Protein AF-0000000087792237 (afdb_homodimer)

Foldseek 3Di:
DPPPPVVCPPCPVPPPLDQDDFQAFADKDWFQWLVRDTDIPCNQFVLAKEKEKEDFFLVAPQRLVVQLVCQVCQVVCVVVGGGYEYEKQDDSPRRNVSCVVSVGDHIYTHPVVCVSLVRNSQDQAPDDPPGDDGIGFIKIWIAHSNNTTHDIDTDHDRHDDDDPVRVVVQQVCCVVVVNDND/DPPPPPVCPPCPVPPPLDQDDFQAFADKDWFQWLVRDTDIPCNQFVLAKEKEKEDFFLVAPQRLVVQLVCQVCQVVCVVVGGGYEYEKQDDSPRRNVSCVVSVGDHIYTHPVVCVSLVRNSQDQAPDDPPGDDGIGFIKIWIAHSNNTTHDIDTDHDNHDDDDPVRVVVQQVCCVVVVNDND

Secondary structure (DSSP, 8-state):
-----------------PPPPTTSPPPP-EEEBTTS-EEEHHHHHTTS-EEEEE-S-TT-HHHHHHHHHHHTTHHHHHHTT-EEEEEESS-HHHHHHHHHHHT--S-EEE-TTSHHHHHTT--S----TTSPSS-PPPEEEEE-TTS-EEEEEEEESSS-S--HHHHHHHHHHHHHTTT---/-----------------PPPPTTSPPPP-EEEBTTS-EEEHHHHHTTS-EEEEE-S-TT-HHHHHHHHHHHTTHHHHHHTT-EEEEEESS-HHHHHHHHHHHT--S-EEE-TTSHHHHHTT--S----TTSPSS-PPPEEEEE-TTS-EEEEEEEESSS-S--HHHHHHHHHHHHHTTT---

Organism: NCBI:txid1960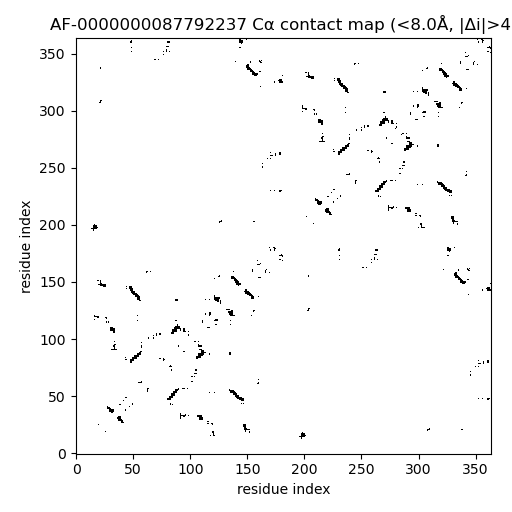156

Radius of gyration: 21.12 Å; Cα contacts (8 Å, |Δi|>4): 758; chains: 2; bounding box: 59×61×60 Å

pLDDT: mean 80.92, std 19.99, range [22.92, 98.88]

Nearest PDB structures (foldseek):
  3hjp-assembly2_D  TM=8.981E-01  e=3.289E-13  Saccharolobus solfataricus
  5epf-assembly1_A  TM=9.202E-01  e=4.183E-12  Mycobacterium tuberculosis H37Rv
  5enu-assembly2_B  TM=8.765E-01  e=6.125E-12  Burkholderia ambifaria MC40-6
  3gkm-assembly1_A  TM=8.103E-01  e=5.246E-10  Xanthomonas campestris pv. campestris
  5io2-assembly1_A  TM=8.099E-01  e=1.451E-09  Xanthomonas campestris pv. campestris str. ATCC 33913

Solvent-accessible surface area (backbone atoms only — not comparable to full-atom values): 19367 Å² total; per-residue (Å²): 134,82,78,74,75,70,71,76,66,63,78,69,64,76,65,49,36,45,74,77,49,52,66,35,70,67,79,82,55,76,33,35,21,37,81,67,45,79,42,36,53,65,70,65,28,68,69,22,17,27,41,42,34,35,30,44,33,87,88,37,68,56,42,51,52,53,53,49,56,48,52,76,43,41,68,58,41,46,75,43,54,32,35,59,40,36,35,26,43,38,51,38,69,57,37,33,52,46,36,62,74,68,64,52,90,57,58,39,30,28,33,64,81,41,59,62,36,38,68,67,41,28,32,81,41,56,58,43,96,89,43,65,74,92,29,29,30,36,30,42,34,32,26,22,26,86,50,26,25,50,33,39,33,44,35,45,54,93,56,70,66,72,39,70,68,50,50,50,52,54,43,52,53,11,44,77,45,76,24,30,84,125,134,80,78,74,75,68,72,76,67,62,76,70,63,76,65,50,35,45,74,77,48,51,68,34,71,68,79,82,54,74,33,33,20,38,82,67,44,76,42,36,53,66,70,63,29,68,67,22,16,26,40,41,34,34,31,45,32,88,87,36,69,57,41,53,52,51,53,50,56,47,52,74,44,41,67,58,41,45,75,44,54,32,36,60,41,36,35,25,43,37,50,38,68,57,38,32,52,46,34,64,74,67,62,54,88,56,57,39,29,27,34,64,81,39,58,62,35,38,68,66,39,28,32,83,41,57,57,43,96,89,43,66,74,92,29,30,30,37,30,44,35,32,28,22,25,85,49,28,27,50,35,38,34,44,36,46,54,93,57,69,68,72,40,73,68,51,50,50,52,55,44,50,53,11,44,78,43,75,24,31,84,124

Structure (mmCIF, N/CA/C/O backbone):
data_AF-0000000087792237-model_v1
#
loop_
_entity.id
_entity.type
_entity.pdbx_description
1 polymer 'thioredoxin-dependent peroxiredoxin'
#
loop_
_atom_site.group_PDB
_atom_site.id
_atom_site.type_symbol
_atom_site.label_atom_id
_atom_site.lab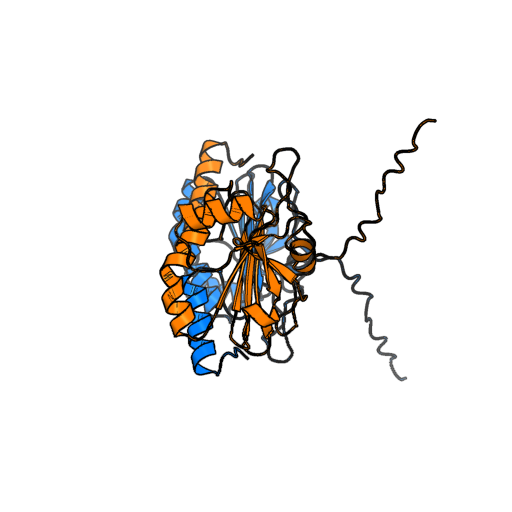el_alt_id
_atom_site.label_comp_id
_atom_site.label_asym_id
_atom_site.label_entity_id
_atom_site.label_seq_id
_atom_site.pdbx_PDB_ins_code
_atom_site.Cartn_x
_atom_site.Cartn_y
_atom_site.Cartn_z
_atom_site.occupancy
_atom_site.B_iso_or_equiv
_atom_site.auth_seq_id
_atom_site.auth_comp_id
_atom_site.auth_asym_id
_atom_site.auth_atom_id
_atom_site.pdbx_PDB_model_num
ATOM 1 N N . MET A 1 1 ? 33.562 4.238 38.844 1 23.33 1 MET A N 1
ATOM 2 C CA . MET A 1 1 ? 32.125 4.238 38.938 1 23.33 1 MET A CA 1
ATOM 3 C C . MET A 1 1 ? 31.469 3.916 37.594 1 23.33 1 MET A C 1
ATOM 5 O O . MET A 1 1 ? 31.516 4.73 36.688 1 23.33 1 MET A O 1
ATOM 9 N N . LYS A 1 2 ? 31.531 2.674 37.156 1 26.03 2 LYS A N 1
ATOM 10 C CA . LYS A 1 2 ? 31.172 2.049 35.875 1 26.03 2 LYS A CA 1
ATOM 11 C C . LYS A 1 2 ? 29.672 2.18 35.594 1 26.03 2 LYS A C 1
ATOM 13 O O . LYS A 1 2 ? 28.859 1.591 36.312 1 26.03 2 LYS A O 1
ATOM 18 N N . LYS A 1 3 ? 29.297 3.354 35.219 1 31.42 3 LYS A N 1
ATOM 19 C CA . LYS A 1 3 ? 27.891 3.641 34.938 1 31.42 3 LYS A CA 1
ATOM 20 C C . LYS A 1 3 ? 27.25 2.543 34.094 1 31.42 3 LYS A C 1
ATOM 22 O O . LYS A 1 3 ? 27.797 2.16 33.062 1 31.42 3 LYS A O 1
ATOM 27 N N . ASP A 1 4 ? 26.516 1.656 34.688 1 27.89 4 ASP A N 1
ATOM 28 C CA . ASP A 1 4 ? 25.734 0.513 34.188 1 27.89 4 ASP A CA 1
ATOM 29 C C . ASP A 1 4 ? 24.781 0.924 33.062 1 27.89 4 ASP A C 1
ATOM 31 O O . ASP A 1 4 ? 23.875 1.719 33.281 1 27.89 4 ASP A O 1
ATOM 35 N N . MET A 1 5 ? 25.266 1.203 31.922 1 27.05 5 MET A N 1
ATOM 36 C CA . MET A 1 5 ? 24.469 1.464 30.734 1 27.05 5 MET A CA 1
ATOM 37 C C . MET A 1 5 ? 23.344 0.448 30.594 1 27.05 5 MET A C 1
ATOM 39 O O . MET A 1 5 ? 23.562 -0.682 30.156 1 27.05 5 MET A O 1
ATOM 43 N N . GLU A 1 6 ? 22.609 0.243 31.688 1 31.19 6 GLU A N 1
ATOM 44 C CA . GLU A 1 6 ? 21.422 -0.587 31.578 1 31.19 6 GLU A CA 1
ATOM 45 C C . GLU A 1 6 ? 20.672 -0.308 30.281 1 31.19 6 GLU A C 1
ATOM 47 O O . GLU A 1 6 ? 20.281 0.831 30.016 1 31.19 6 GLU A O 1
ATOM 52 N N . THR A 1 7 ? 21.031 -0.972 29.312 1 31.45 7 THR A N 1
ATOM 53 C CA . THR A 1 7 ? 20.516 -1.027 27.953 1 31.45 7 THR A CA 1
ATOM 54 C C . THR A 1 7 ? 18.984 -1.076 27.969 1 31.45 7 THR A C 1
ATOM 56 O O . THR A 1 7 ? 18.391 -2.006 28.516 1 31.45 7 THR A O 1
ATOM 59 N N . PHE A 1 8 ? 18.375 0.021 28.391 1 27.58 8 PHE A N 1
ATOM 60 C CA . PHE A 1 8 ? 16.922 0.169 28.234 1 27.58 8 PHE A CA 1
ATOM 61 C C . PHE A 1 8 ? 16.438 -0.537 26.969 1 27.58 8 PHE A C 1
ATOM 63 O O . PHE A 1 8 ? 16.547 0.008 25.875 1 27.58 8 PHE A O 1
ATOM 70 N N . LEU A 1 9 ? 16.969 -1.722 26.672 1 32.31 9 LEU A N 1
ATOM 71 C CA . LEU A 1 9 ? 16.25 -2.553 25.703 1 32.31 9 LEU A CA 1
ATOM 72 C C . LEU A 1 9 ? 14.758 -2.602 26.031 1 32.31 9 LEU A C 1
ATOM 74 O O . LEU A 1 9 ? 14.32 -3.414 26.859 1 32.31 9 LEU A O 1
ATOM 78 N N . GLY A 1 10 ? 14.203 -1.504 26.484 1 32.94 10 GLY A N 1
ATOM 79 C CA . GLY A 1 10 ? 12.773 -1.613 26.75 1 32.94 10 GLY A CA 1
ATOM 80 C C . GLY A 1 10 ? 12.07 -2.58 25.812 1 32.94 10 GLY A C 1
ATOM 81 O O . GLY A 1 10 ? 12.547 -2.838 24.703 1 32.94 10 GLY A O 1
ATOM 82 N N . THR A 1 11 ? 11.516 -3.562 26.422 1 32 11 THR A N 1
ATOM 83 C CA . THR A 1 11 ? 10.578 -4.516 25.828 1 32 11 THR A CA 1
ATOM 84 C C . THR A 1 11 ? 9.727 -3.842 24.766 1 32 11 THR A C 1
ATOM 86 O O . THR A 1 11 ? 8.867 -3.014 25.078 1 32 11 THR A O 1
ATOM 89 N N . ILE A 1 12 ? 10.352 -3.17 23.859 1 32.41 12 ILE A N 1
ATOM 90 C CA . ILE A 1 12 ? 9.516 -2.766 22.734 1 32.41 12 ILE A CA 1
ATOM 91 C C . ILE A 1 12 ? 8.43 -3.812 22.5 1 32.41 12 ILE A C 1
ATOM 93 O O . ILE A 1 12 ? 8.734 -4.957 22.141 1 32.41 12 ILE A O 1
ATOM 97 N N . SER A 1 13 ? 7.586 -3.938 23.547 1 32.88 13 SER A N 1
ATOM 98 C CA . SER A 1 13 ? 6.383 -4.711 23.266 1 32.88 13 SER A CA 1
ATOM 99 C C . SER A 1 13 ? 6.027 -4.672 21.781 1 32.88 13 SER A C 1
ATOM 101 O O . SER A 1 13 ? 6.035 -3.607 21.172 1 32.88 13 SER A O 1
ATOM 103 N N . ALA A 1 14 ? 6.461 -5.578 21.109 1 36.66 14 ALA A N 1
ATOM 104 C CA . ALA A 1 14 ? 6.035 -5.812 19.734 1 36.66 14 ALA A CA 1
ATOM 105 C C . ALA A 1 14 ? 4.613 -5.309 19.516 1 36.66 14 ALA A C 1
ATOM 107 O O . ALA A 1 14 ? 3.648 -5.922 19.984 1 36.66 14 ALA A O 1
ATOM 108 N N . ILE A 1 15 ? 4.301 -4.078 19.875 1 38.94 15 ILE A N 1
ATOM 109 C CA . ILE A 1 15 ? 2.982 -3.611 19.469 1 38.94 15 ILE A CA 1
ATOM 110 C C . ILE A 1 15 ? 2.672 -4.125 18.062 1 38.94 15 ILE A C 1
ATOM 112 O O . ILE A 1 15 ? 3.418 -3.854 17.109 1 38.94 15 ILE A O 1
ATOM 116 N N . PRO A 1 16 ? 2.02 -5.176 17.938 1 42.59 16 PRO A N 1
ATOM 117 C CA . PRO A 1 16 ? 1.624 -5.695 16.625 1 42.59 16 PRO A CA 1
ATOM 118 C C . PRO A 1 16 ? 1.251 -4.59 15.648 1 42.59 16 PRO A C 1
ATOM 120 O O . PRO A 1 16 ? 0.54 -3.648 16.016 1 42.59 16 PRO A O 1
ATOM 123 N N . GLN A 1 17 ? 2.133 -4.152 14.828 1 50.38 17 GLN A N 1
ATOM 124 C CA . GLN A 1 17 ? 1.867 -3.146 13.805 1 50.38 17 GLN A CA 1
ATOM 125 C C . GLN A 1 17 ? 0.632 -3.51 12.984 1 50.38 17 GLN A C 1
ATOM 127 O O . GLN A 1 17 ? 0.728 -4.246 12 1 50.38 17 GLN A O 1
ATOM 132 N N . LYS A 1 18 ? -0.435 -3.775 13.602 1 57.19 18 LYS A N 1
ATOM 133 C CA . LYS A 1 18 ? -1.672 -4.055 12.875 1 57.19 18 LYS A CA 1
ATOM 134 C C . LYS A 1 18 ? -2.125 -2.836 12.078 1 57.19 18 LYS A C 1
ATOM 136 O O . LYS A 1 18 ? -2.102 -1.711 12.578 1 57.19 18 LYS A O 1
ATOM 141 N N . MET A 1 19 ? -2.182 -3.143 10.734 1 72.12 19 MET A N 1
ATOM 142 C CA . MET A 1 19 ? -2.865 -2.082 9.992 1 72.12 19 MET A CA 1
ATOM 143 C C . MET A 1 19 ? -4.152 -1.674 10.695 1 72.12 19 MET A C 1
ATOM 145 O O . MET A 1 19 ? -4.875 -2.523 11.227 1 72.12 19 MET A O 1
ATOM 149 N N . MET A 1 20 ? -4.367 -0.435 10.773 1 79.12 20 MET A N 1
ATOM 150 C CA . MET A 1 20 ? -5.582 0.077 11.398 1 79.12 20 MET A CA 1
ATOM 151 C C . MET A 1 20 ? -6.82 -0.388 10.641 1 79.12 20 MET A C 1
ATOM 153 O O . MET A 1 20 ? -6.816 -0.445 9.414 1 79.12 20 MET A O 1
ATOM 157 N N . ARG A 1 21 ? -7.812 -0.743 11.375 1 77.5 21 ARG A N 1
ATOM 158 C CA . ARG A 1 21 ? -9.055 -1.212 10.773 1 77.5 21 ARG A CA 1
ATOM 159 C C . ARG A 1 21 ? -9.852 -0.05 10.195 1 77.5 21 ARG A C 1
ATOM 161 O O . ARG A 1 21 ? -9.914 1.028 10.789 1 77.5 21 ARG A O 1
ATOM 168 N N . ASN A 1 22 ? -10.555 -0.295 9.086 1 79.06 22 ASN A N 1
ATOM 169 C CA . ASN A 1 22 ? -11.461 0.711 8.539 1 79.06 22 ASN A CA 1
ATOM 170 C C . ASN A 1 22 ? -12.586 1.041 9.516 1 79.06 22 ASN A C 1
ATOM 172 O O . ASN A 1 22 ? -13.023 0.179 10.281 1 79.06 22 ASN A O 1
ATOM 176 N N . LEU A 1 23 ? -12.969 2.213 9.562 1 83.25 23 LEU A N 1
ATOM 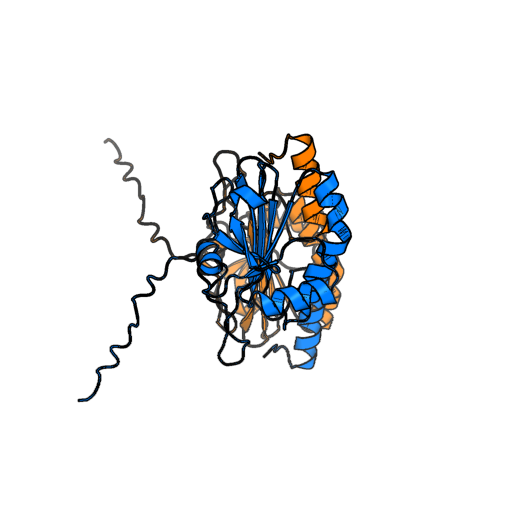177 C CA . LEU A 1 23 ? -14.047 2.789 10.352 1 83.25 23 LEU A CA 1
ATOM 178 C C . LEU A 1 23 ? -13.609 3.012 11.797 1 83.25 23 LEU A C 1
ATOM 180 O O . LEU A 1 23 ? -14.391 3.473 12.625 1 83.25 23 LEU A O 1
ATOM 184 N N . SER A 1 24 ? -12.375 2.645 12.062 1 86.5 24 SER A N 1
ATOM 185 C CA . SER A 1 24 ? -11.812 2.99 13.367 1 86.5 24 SER A CA 1
ATOM 186 C C . SER A 1 24 ? -11.32 4.434 13.391 1 86.5 24 SER A C 1
ATOM 188 O O . SER A 1 24 ? -11.203 5.07 12.344 1 86.5 24 SER A O 1
ATOM 190 N N . PHE A 1 25 ? -11.172 4.918 14.617 1 92.69 25 PHE A N 1
ATOM 191 C CA . PHE A 1 25 ? -10.539 6.219 14.789 1 92.69 25 PHE A CA 1
ATOM 192 C C . PHE A 1 25 ? -9.031 6.078 14.922 1 92.69 25 PHE A C 1
ATOM 194 O O . PHE A 1 25 ? -8.539 5.355 15.789 1 92.69 25 PHE A O 1
ATOM 201 N N . PRO A 1 26 ? -8.336 6.734 14 1 93.88 26 PRO A N 1
ATOM 202 C CA . PRO A 1 26 ? -6.879 6.633 14.141 1 93.88 26 PRO A CA 1
ATOM 203 C C . PRO A 1 26 ? -6.355 7.379 15.367 1 93.88 26 PRO A C 1
ATOM 205 O O . PRO A 1 26 ? -7.07 8.203 15.945 1 93.88 26 PRO A O 1
ATOM 208 N N . PRO A 1 27 ? -5.109 7.047 15.766 1 96.06 27 PRO A N 1
ATOM 209 C CA . PRO A 1 27 ? -4.52 7.742 16.922 1 96.06 27 PRO A CA 1
ATOM 210 C C . PRO A 1 27 ? -4.441 9.25 16.703 1 96.06 27 PRO A C 1
ATOM 212 O O . PRO A 1 27 ? -4.094 9.711 15.617 1 96.06 27 PRO A O 1
ATOM 215 N N . ALA A 1 28 ? -4.762 9.938 17.75 1 97.19 28 ALA A N 1
ATOM 216 C CA . ALA A 1 28 ? -4.598 11.391 17.734 1 97.19 28 ALA A CA 1
ATOM 217 C C . ALA A 1 28 ? -3.121 11.773 17.781 1 97.19 28 ALA A C 1
ATOM 219 O O . ALA A 1 28 ? -2.27 10.938 18.109 1 97.19 28 ALA A O 1
ATOM 220 N N . PHE A 1 29 ? -2.84 13.008 17.312 1 98.25 29 PHE A N 1
ATOM 221 C CA . PHE A 1 29 ? -1.473 13.492 17.453 1 98.25 29 PHE A CA 1
ATOM 222 C C . PHE A 1 29 ? -1.444 15.016 17.547 1 98.25 29 PHE A C 1
ATOM 224 O O . PHE A 1 29 ? -2.457 15.672 17.312 1 98.25 29 PHE A O 1
ATOM 231 N N . SER A 1 30 ? -0.397 15.523 18.094 1 98.5 30 SER A N 1
ATOM 232 C CA . SER A 1 30 ? 0.018 16.922 18.078 1 98.5 30 SER A CA 1
ATOM 233 C C . SER A 1 30 ? 1.466 17.062 17.625 1 98.5 30 SER A C 1
ATOM 235 O O . SER A 1 30 ? 2.387 16.625 18.312 1 98.5 30 SER A O 1
ATOM 237 N N . LEU A 1 31 ? 1.621 17.641 16.391 1 98.81 31 LEU A N 1
ATOM 238 C CA . LEU A 1 31 ? 2.947 17.734 15.797 1 98.81 31 LEU A CA 1
ATOM 239 C C . LEU A 1 31 ? 3.227 19.156 15.312 1 98.81 31 LEU A C 1
ATOM 241 O O . LEU A 1 31 ? 2.316 19.844 14.859 1 98.81 31 LEU A O 1
ATOM 245 N N . PRO A 1 32 ? 4.488 19.578 15.469 1 98.75 32 PRO A N 1
ATOM 246 C CA . PRO A 1 32 ? 4.832 20.844 14.836 1 98.75 32 PRO A CA 1
ATOM 247 C C . PRO A 1 32 ? 4.867 20.75 13.312 1 98.75 32 PRO A C 1
ATOM 249 O O . PRO A 1 32 ? 5.273 19.734 12.758 1 98.75 32 PRO A O 1
ATOM 252 N N . ASP A 1 33 ? 4.406 21.859 12.641 1 98.5 33 ASP A N 1
ATOM 253 C CA . ASP A 1 33 ? 4.465 21.906 11.18 1 98.5 33 ASP A CA 1
ATOM 254 C C . ASP A 1 33 ? 5.719 22.625 10.703 1 98.5 33 ASP A C 1
ATOM 256 O O . ASP A 1 33 ? 6.602 22.938 11.5 1 98.5 33 ASP A O 1
ATOM 260 N N . ASP A 1 34 ? 5.855 22.766 9.367 1 98 34 ASP A N 1
ATOM 261 C CA . ASP A 1 34 ? 7.004 23.375 8.703 1 98 34 ASP A CA 1
ATOM 262 C C . ASP A 1 34 ? 7.137 24.844 9.086 1 98 34 ASP A C 1
ATOM 264 O O . ASP A 1 34 ? 8.117 25.5 8.719 1 98 34 ASP A O 1
ATOM 268 N N . GLN A 1 35 ? 6.25 25.438 9.875 1 97.5 35 GLN A N 1
ATOM 269 C CA . GLN A 1 35 ? 6.316 26.781 10.414 1 97.5 35 GLN A CA 1
ATOM 270 C C . GLN A 1 35 ? 6.441 26.766 11.93 1 97.5 35 GLN A C 1
ATOM 272 O O . GLN A 1 35 ? 6.223 27.781 12.594 1 97.5 35 GLN A O 1
ATOM 277 N N . ASN A 1 36 ? 6.605 25.609 12.453 1 98 36 ASN A N 1
ATOM 278 C CA . ASN A 1 36 ? 6.812 25.391 13.875 1 98 36 ASN A CA 1
ATOM 279 C C . ASN A 1 36 ? 5.527 25.609 14.672 1 98 36 ASN A C 1
ATOM 281 O O . ASN A 1 36 ? 5.578 25.906 15.867 1 98 36 ASN A O 1
ATOM 285 N N . GLN A 1 37 ? 4.473 25.609 14 1 98.12 37 GLN A N 1
ATOM 286 C CA . GLN A 1 37 ? 3.184 25.672 14.688 1 98.12 37 GLN A CA 1
ATOM 287 C C . GLN A 1 37 ? 2.691 24.266 15.055 1 98.12 37 GLN A C 1
ATOM 289 O O . GLN A 1 37 ? 2.701 23.359 14.227 1 98.12 37 GLN A O 1
ATOM 294 N N . LEU A 1 38 ? 2.312 24.125 16.312 1 98.44 38 LEU A N 1
ATOM 295 C CA . LEU A 1 38 ? 1.746 22.844 16.75 1 98.44 38 LEU A CA 1
ATOM 296 C C . LEU A 1 38 ? 0.362 22.641 16.141 1 98.44 38 LEU A C 1
ATOM 298 O O . LEU A 1 38 ? -0.499 23.516 16.234 1 98.44 38 LEU A O 1
ATOM 302 N N . ARG A 1 39 ? 0.197 21.562 15.453 1 98.5 39 ARG A N 1
ATOM 303 C CA . ARG A 1 39 ? -1.06 21.203 14.805 1 98.5 39 ARG A CA 1
ATOM 304 C C . ARG A 1 39 ? -1.59 19.875 15.336 1 98.5 39 ARG A C 1
ATOM 306 O O . ARG A 1 39 ? -0.827 18.922 15.508 1 98.5 39 ARG A O 1
ATOM 313 N N . THR A 1 40 ? -2.889 19.828 15.625 1 98.5 40 THR A N 1
ATOM 314 C CA . THR A 1 40 ? -3.521 18.578 16.031 1 98.5 40 THR A CA 1
ATOM 315 C C . THR A 1 40 ? -4.289 17.969 14.875 1 98.5 40 THR A C 1
ATOM 317 O O . THR A 1 40 ? -4.633 18.656 13.914 1 98.5 40 THR A O 1
ATOM 320 N N . LEU A 1 41 ? -4.535 16.641 14.992 1 98.06 41 LEU A N 1
ATOM 321 C CA . LEU A 1 41 ? -5.32 15.953 13.977 1 98.06 41 LEU A CA 1
ATOM 322 C C . LEU A 1 41 ? -6.672 16.625 13.789 1 98.06 41 LEU A C 1
ATOM 324 O O . LEU A 1 41 ? -7.102 16.859 12.648 1 98.06 41 LEU A O 1
ATOM 328 N N . ASP A 1 42 ? -7.312 16.922 14.812 1 96.81 42 ASP A N 1
ATOM 329 C CA . ASP A 1 42 ? -8.641 17.531 14.766 1 96.81 42 ASP A CA 1
ATOM 330 C C . ASP A 1 42 ? -8.594 18.906 14.078 1 96.81 42 ASP A C 1
ATOM 332 O O . ASP A 1 42 ? -9.453 19.219 13.25 1 96.81 42 ASP A O 1
ATOM 336 N N . GLU A 1 43 ? -7.602 19.734 14.477 1 97 43 GLU A N 1
ATOM 337 C CA . GLU A 1 43 ? -7.441 21.047 13.859 1 97 43 GLU A CA 1
ATOM 338 C C . GLU A 1 43 ? -7.199 20.922 12.352 1 97 43 GLU A C 1
ATOM 340 O O . GLU A 1 43 ? -7.707 21.734 11.57 1 97 43 GLU A O 1
ATOM 345 N N . LEU A 1 44 ? -6.488 19.922 11.961 1 97.38 44 LEU A N 1
ATOM 346 C CA . LEU A 1 44 ? -6.121 19.734 10.562 1 97.38 44 LEU A CA 1
ATOM 347 C C . LEU A 1 44 ? -7.324 19.281 9.742 1 97.38 44 LEU A C 1
ATOM 349 O O . LEU A 1 44 ? -7.473 19.672 8.578 1 97.38 44 LEU A O 1
ATOM 353 N N . ARG A 1 45 ? -8.141 18.469 10.32 1 95.25 45 ARG A N 1
ATOM 354 C CA . ARG A 1 45 ? -9.297 17.922 9.617 1 95.25 45 ARG A CA 1
ATOM 355 C C . ARG A 1 45 ? -10.383 18.984 9.438 1 95.25 45 ARG A C 1
ATOM 357 O O . ARG A 1 45 ? -10.992 19.062 8.367 1 95.25 45 ARG A O 1
ATOM 364 N N . GLN A 1 46 ? -10.625 19.75 10.5 1 95.81 46 GLN A N 1
ATOM 365 C CA . GLN A 1 46 ? -11.688 20.75 10.508 1 95.81 46 GLN A CA 1
ATOM 366 C C . GLN A 1 46 ? -13.031 20.125 10.133 1 95.81 46 GLN A C 1
ATOM 368 O O . GLN A 1 46 ? -13.781 20.672 9.328 1 95.81 46 GLN A O 1
ATOM 373 N N . ASN A 1 47 ? -13.266 18.922 10.594 1 93.25 47 ASN A N 1
ATOM 374 C CA . ASN A 1 47 ? -14.484 18.141 10.383 1 93.25 47 ASN A CA 1
ATOM 375 C C . ASN A 1 47 ? -14.703 17.828 8.906 1 93.25 47 ASN A C 1
ATOM 377 O O . ASN A 1 47 ? -15.844 17.719 8.453 1 93.25 47 ASN A O 1
ATOM 381 N N . LYS A 1 48 ? -13.68 17.828 8.148 1 92.5 48 LYS A N 1
ATOM 382 C CA . LYS A 1 48 ? -13.688 17.453 6.734 1 92.5 48 LYS A CA 1
ATOM 383 C C . LYS A 1 48 ? -12.898 16.172 6.5 1 92.5 48 LYS A C 1
ATOM 385 O O . LYS A 1 48 ? -12.125 15.75 7.363 1 92.5 48 LYS A O 1
ATOM 390 N N . PRO A 1 49 ? -13.148 15.531 5.309 1 89.38 49 PRO A N 1
ATOM 391 C CA . PRO A 1 49 ? -12.25 14.43 4.957 1 89.38 49 PRO A CA 1
ATOM 392 C C . PRO A 1 49 ? -10.789 14.852 4.891 1 89.38 49 PRO A C 1
ATOM 394 O O . PRO A 1 49 ? -10.492 15.992 4.52 1 89.38 49 PRO A O 1
ATOM 397 N N . LEU A 1 50 ? -9.914 13.93 5.305 1 93.5 50 LEU A N 1
ATOM 398 C CA . LEU A 1 50 ? -8.492 14.234 5.363 1 93.5 50 LEU A CA 1
ATOM 399 C C . LEU A 1 50 ? -7.676 13.164 4.66 1 93.5 50 LEU A C 1
ATOM 401 O O . LEU A 1 50 ? -7.859 11.969 4.914 1 93.5 50 LEU A O 1
ATOM 405 N N . VAL A 1 51 ? -6.922 13.562 3.746 1 92.25 51 VAL A N 1
ATOM 406 C CA . VAL A 1 51 ? -5.852 12.734 3.209 1 92.25 51 VAL A CA 1
ATOM 407 C C . VAL A 1 51 ? -4.578 12.938 4.027 1 92.25 51 VAL A C 1
ATOM 409 O O . VAL A 1 51 ? -4.023 14.039 4.055 1 92.25 51 VAL A O 1
ATOM 412 N N . LEU A 1 52 ? -4.129 11.906 4.648 1 95.5 52 LEU A N 1
ATOM 413 C CA . LEU A 1 52 ? -2.941 11.922 5.496 1 95.5 52 LEU A CA 1
ATOM 414 C C . LEU A 1 52 ? -1.813 11.117 4.863 1 95.5 52 LEU A C 1
ATOM 416 O O . LEU A 1 52 ? -1.926 9.898 4.707 1 95.5 52 LEU A O 1
ATOM 420 N N . LEU A 1 53 ? -0.755 11.781 4.543 1 94.69 53 LEU A N 1
ATOM 421 C CA . LEU A 1 53 ? 0.377 11.148 3.871 1 94.69 53 LEU A CA 1
ATOM 422 C C . LEU A 1 53 ? 1.548 10.969 4.832 1 94.69 53 LEU A C 1
ATOM 424 O O . LEU A 1 53 ? 1.859 11.875 5.613 1 94.69 53 LEU A O 1
ATOM 428 N N . PHE A 1 54 ? 2.084 9.812 4.801 1 93.75 54 PHE A N 1
ATOM 429 C CA . PHE A 1 54 ? 3.396 9.586 5.391 1 93.75 54 PHE A CA 1
ATOM 430 C C . PHE A 1 54 ? 4.453 9.391 4.309 1 93.75 54 PHE A C 1
ATOM 432 O O . PHE A 1 54 ? 4.207 8.703 3.312 1 93.75 54 PHE A O 1
ATOM 439 N N . PHE A 1 55 ? 5.578 10 4.508 1 92.19 55 PHE A N 1
ATOM 440 C CA . PHE A 1 55 ? 6.664 9.82 3.549 1 92.19 55 PHE A CA 1
ATOM 441 C C . PHE A 1 55 ? 7.996 9.648 4.27 1 92.19 55 PHE A C 1
ATOM 443 O O . PHE A 1 55 ? 8.125 10.008 5.441 1 92.19 55 PHE A O 1
ATOM 450 N N . ARG A 1 56 ? 9.016 9.094 3.676 1 89.69 56 ARG A N 1
ATOM 451 C CA . ARG A 1 56 ? 10.258 8.68 4.32 1 89.69 56 ARG A CA 1
ATOM 452 C C . ARG A 1 56 ? 11.023 9.883 4.859 1 89.69 56 ARG A C 1
ATOM 454 O O . ARG A 1 56 ? 11.508 9.859 5.996 1 89.69 56 ARG A O 1
ATOM 461 N N . GLY A 1 57 ? 11.141 10.852 3.949 1 91.31 57 GLY A N 1
ATOM 462 C CA . GLY A 1 57 ? 11.891 12.047 4.312 1 91.31 57 GLY A CA 1
ATOM 463 C C . GLY A 1 57 ? 12.289 12.891 3.119 1 91.31 57 GLY A C 1
ATOM 464 O O . GLY A 1 57 ? 12.188 12.438 1.975 1 91.31 57 GLY A O 1
ATOM 465 N N . ALA A 1 58 ? 12.766 14.078 3.412 1 92.25 58 ALA A N 1
ATOM 466 C CA . ALA A 1 58 ? 13.125 15.062 2.395 1 92.25 58 ALA A CA 1
ATOM 467 C C . ALA A 1 58 ? 14.281 14.562 1.532 1 92.25 58 ALA A C 1
ATOM 469 O O . ALA A 1 58 ? 14.422 14.969 0.376 1 92.25 58 ALA A O 1
ATOM 470 N N . PHE A 1 59 ? 15.039 13.68 1.961 1 88 59 PHE A N 1
ATOM 471 C CA . PHE A 1 59 ? 16.234 13.195 1.275 1 88 59 PHE A CA 1
ATOM 472 C C . PHE A 1 59 ? 15.859 12.219 0.17 1 88 59 PHE A C 1
ATOM 474 O O . PHE A 1 59 ? 16.703 11.867 -0.666 1 88 59 PHE A O 1
ATOM 481 N N . CYS A 1 60 ? 14.719 11.805 0.176 1 86 60 CYS A N 1
ATOM 482 C CA . CYS A 1 60 ? 14.305 10.711 -0.696 1 86 60 CYS A CA 1
ATOM 483 C C . CYS A 1 60 ? 13.688 11.242 -1.985 1 86 60 CYS A C 1
ATOM 485 O O . CYS A 1 60 ? 12.648 11.906 -1.956 1 86 60 CYS A O 1
ATOM 487 N N . ALA A 1 61 ? 14.133 10.859 -3.135 1 84.44 61 ALA A N 1
ATOM 488 C CA . ALA A 1 61 ? 13.688 11.352 -4.434 1 84.44 61 ALA A CA 1
ATOM 489 C C . ALA A 1 61 ? 12.25 10.914 -4.719 1 84.44 61 ALA A C 1
ATOM 491 O O . ALA A 1 61 ? 11.453 11.688 -5.254 1 84.44 61 ALA A O 1
ATOM 492 N N . THR A 1 62 ? 11.938 9.695 -4.352 1 83.62 62 THR A N 1
ATOM 493 C CA . THR A 1 62 ? 10.594 9.203 -4.598 1 83.62 62 THR A CA 1
ATOM 494 C C . THR A 1 62 ? 9.578 9.938 -3.729 1 83.62 62 THR A C 1
ATOM 496 O O . THR A 1 62 ? 8.438 10.172 -4.152 1 83.62 62 THR A O 1
ATOM 499 N N . ALA A 1 63 ? 9.992 10.242 -2.561 1 88.31 63 ALA A N 1
ATOM 500 C CA . ALA A 1 63 ? 9.125 11.031 -1.69 1 88.31 63 ALA A CA 1
ATOM 501 C C . ALA A 1 63 ? 8.812 12.391 -2.316 1 88.31 63 ALA A C 1
ATOM 503 O O . ALA A 1 63 ? 7.656 12.828 -2.318 1 88.31 63 ALA A O 1
ATOM 504 N N . ARG A 1 64 ? 9.797 13.023 -2.818 1 90.62 64 ARG A N 1
ATOM 505 C CA . ARG A 1 64 ? 9.602 14.328 -3.445 1 90.62 64 ARG A CA 1
ATOM 506 C C . ARG A 1 64 ? 8.68 14.219 -4.652 1 90.62 64 ARG A C 1
ATOM 508 O O . ARG A 1 64 ? 7.793 15.055 -4.84 1 90.62 64 ARG A O 1
ATOM 515 N N . ARG A 1 65 ? 8.859 13.234 -5.406 1 86.69 65 ARG A N 1
ATOM 516 C CA . ARG A 1 65 ? 8.008 13 -6.57 1 86.69 65 ARG A CA 1
ATOM 517 C C . ARG A 1 65 ? 6.555 12.812 -6.156 1 86.69 65 ARG A C 1
ATOM 519 O O . ARG A 1 65 ? 5.652 13.391 -6.762 1 86.69 65 ARG A O 1
ATOM 526 N N . ASP A 1 66 ? 6.367 12.016 -5.176 1 87.56 66 ASP A N 1
ATOM 527 C CA . ASP A 1 66 ? 5.012 11.742 -4.707 1 87.56 66 ASP A CA 1
ATOM 528 C C . ASP A 1 66 ? 4.359 13.016 -4.164 1 87.56 66 ASP A C 1
ATOM 530 O O . ASP A 1 66 ? 3.193 13.297 -4.453 1 87.56 66 ASP A O 1
ATOM 534 N N . LEU A 1 67 ? 5.07 13.766 -3.363 1 92.62 67 LEU A N 1
ATOM 535 C CA . LEU A 1 67 ? 4.539 15.008 -2.82 1 92.62 67 LEU A CA 1
ATOM 536 C C . LEU A 1 67 ? 4.156 15.969 -3.939 1 92.62 67 LEU A C 1
ATOM 538 O O . LEU A 1 67 ? 3.133 16.656 -3.854 1 92.62 67 LEU A O 1
ATOM 542 N N . LEU A 1 68 ? 4.926 16.016 -5.023 1 92.56 68 LEU A N 1
ATOM 543 C CA . LEU A 1 68 ? 4.621 16.875 -6.16 1 92.56 68 LEU A CA 1
ATOM 544 C C . LEU A 1 68 ? 3.35 16.422 -6.867 1 92.56 68 LEU A C 1
ATOM 546 O O . LEU A 1 68 ? 2.549 17.25 -7.309 1 92.56 68 LEU A O 1
ATOM 550 N N . ALA A 1 69 ? 3.195 15.141 -6.957 1 87.31 69 ALA A N 1
ATOM 551 C CA . ALA A 1 69 ? 1.977 14.609 -7.559 1 87.31 69 ALA A CA 1
ATOM 552 C C . ALA A 1 69 ? 0.742 15.039 -6.773 1 87.31 69 ALA A C 1
ATOM 554 O O . ALA A 1 69 ? -0.295 15.359 -7.363 1 87.31 69 ALA A O 1
ATOM 555 N N . TYR A 1 70 ? 0.811 15.039 -5.453 1 89.62 70 TYR A N 1
ATOM 556 C CA . TYR A 1 70 ? -0.3 15.492 -4.621 1 89.62 70 TYR A CA 1
ATOM 557 C C . TYR A 1 70 ? -0.473 17 -4.711 1 89.62 70 TYR A C 1
ATOM 559 O O . TYR A 1 70 ? -1.595 17.516 -4.637 1 89.62 70 TYR A O 1
ATOM 567 N N . SER A 1 71 ? 0.661 17.703 -4.812 1 92.56 71 SER A N 1
ATOM 568 C CA . SER A 1 71 ? 0.593 19.141 -5.008 1 92.56 71 SER A CA 1
ATOM 569 C C . SER A 1 71 ? -0.211 19.5 -6.258 1 92.56 71 SER A C 1
ATOM 571 O O . SER A 1 71 ? -0.986 20.453 -6.254 1 92.56 71 SER A O 1
ATOM 573 N N . ASP A 1 72 ? -0.115 18.719 -7.305 1 90 72 ASP A N 1
ATOM 574 C CA . ASP A 1 72 ? -0.784 18.938 -8.578 1 90 72 ASP A CA 1
ATOM 575 C C . ASP A 1 72 ? -2.301 18.859 -8.43 1 90 72 ASP A C 1
ATOM 577 O O . ASP A 1 72 ? -3.043 19.453 -9.219 1 90 72 ASP A O 1
ATOM 581 N N . ILE A 1 73 ? -2.764 18.172 -7.414 1 86.62 73 ILE A N 1
ATOM 582 C CA . ILE A 1 73 ? -4.203 17.984 -7.277 1 86.62 73 ILE A CA 1
ATOM 583 C C . ILE A 1 73 ? -4.688 18.641 -5.98 1 86.62 73 ILE A C 1
ATOM 585 O O . ILE A 1 73 ? -5.832 18.422 -5.566 1 86.62 73 ILE A O 1
ATOM 589 N N . TYR A 1 74 ? -3.869 19.344 -5.379 1 91.19 74 TYR A N 1
ATOM 590 C CA . TYR A 1 74 ? -4.18 19.906 -4.07 1 91.19 74 TYR A CA 1
ATOM 591 C C . TYR A 1 74 ? -5.438 20.766 -4.133 1 91.19 74 TYR A C 1
ATOM 593 O O . TYR A 1 74 ? -6.32 20.656 -3.279 1 91.19 74 TYR A O 1
ATOM 601 N N . GLU A 1 75 ? -5.523 21.641 -5.125 1 90.75 75 GLU A N 1
ATOM 602 C CA . GLU A 1 75 ? -6.68 22.516 -5.273 1 90.75 75 GLU A CA 1
ATOM 603 C C . GLU A 1 75 ? -7.961 21.703 -5.469 1 90.75 75 GLU A C 1
ATOM 605 O O . GLU A 1 75 ? -9.008 22.047 -4.906 1 90.75 75 GLU A O 1
ATOM 610 N N . ARG A 1 76 ? -7.887 20.688 -6.223 1 84.75 76 ARG A N 1
ATOM 611 C CA . ARG A 1 76 ? -9.039 19.828 -6.453 1 84.75 76 ARG A CA 1
ATOM 612 C C . ARG A 1 76 ? -9.5 19.156 -5.156 1 84.75 76 ARG A C 1
ATOM 614 O O . ARG A 1 76 ? -10.703 19.062 -4.898 1 84.75 76 ARG A O 1
ATOM 621 N N . ILE A 1 77 ? -8.57 18.703 -4.309 1 87.44 77 ILE A N 1
ATOM 622 C CA . ILE A 1 77 ? -8.883 18.109 -3.012 1 87.44 77 ILE A CA 1
ATOM 623 C C . ILE A 1 77 ? -9.664 19.109 -2.168 1 87.44 77 ILE A C 1
ATOM 625 O O . ILE A 1 77 ? -10.695 18.766 -1.575 1 87.44 77 ILE A O 1
ATOM 629 N N . GLY A 1 78 ? -9.141 20.297 -2.168 1 90.19 78 GLY A N 1
ATOM 630 C CA . GLY A 1 78 ? -9.828 21.359 -1.444 1 90.19 78 GLY A CA 1
ATOM 631 C C . GLY A 1 78 ? -11.219 21.641 -1.979 1 90.19 78 GLY A C 1
ATOM 632 O O . GLY A 1 78 ? -12.164 21.828 -1.205 1 90.19 78 GLY A O 1
ATOM 633 N N . ASN A 1 79 ? -11.367 21.625 -3.324 1 88.75 79 ASN A N 1
ATOM 634 C CA . ASN A 1 79 ? -12.656 21.891 -3.957 1 88.75 79 ASN A CA 1
ATOM 635 C C . ASN A 1 79 ? -13.672 20.797 -3.617 1 88.75 79 ASN A C 1
ATOM 637 O O . ASN A 1 79 ? -14.875 21.062 -3.586 1 88.75 79 ASN A O 1
ATOM 641 N N . LEU A 1 80 ? -13.203 19.688 -3.268 1 84.25 80 LEU A N 1
ATOM 642 C CA . LEU A 1 80 ? -14.07 18.578 -2.912 1 84.25 80 LEU A CA 1
ATOM 643 C C . LEU A 1 80 ? -14.359 18.562 -1.415 1 84.25 80 LEU A C 1
ATOM 645 O O . LEU A 1 80 ? -15 17.641 -0.907 1 84.25 80 LEU A O 1
ATOM 649 N N . GLY A 1 81 ? -13.82 19.5 -0.767 1 88.38 81 GLY A N 1
ATOM 650 C CA . GLY A 1 81 ? -14.125 19.641 0.648 1 88.38 81 GLY A CA 1
ATOM 651 C C . GLY A 1 81 ? -13.227 18.797 1.538 1 88.38 81 GLY A C 1
ATOM 652 O O . GLY A 1 81 ? -13.609 18.438 2.654 1 88.38 81 GLY A O 1
ATOM 653 N N . ALA A 1 82 ? -12.07 18.484 1.062 1 89.38 82 ALA A N 1
ATOM 654 C CA . ALA A 1 82 ? -11.148 17.656 1.829 1 89.38 82 ALA A CA 1
ATOM 655 C C . ALA A 1 82 ? -9.859 18.406 2.141 1 89.38 82 ALA A C 1
ATOM 657 O O . ALA A 1 82 ? -9.602 19.469 1.572 1 89.38 82 ALA A O 1
ATOM 658 N N . LYS A 1 83 ? -9.102 17.875 3.074 1 95.19 83 LYS A N 1
ATOM 659 C CA . LYS A 1 83 ? -7.809 18.406 3.494 1 95.19 83 LYS A CA 1
ATOM 660 C C . LYS A 1 83 ? -6.68 17.422 3.17 1 95.19 83 LYS A C 1
ATOM 662 O O . LYS A 1 83 ? -6.93 16.25 2.938 1 95.19 83 LYS A O 1
ATOM 667 N N . LEU A 1 84 ? -5.52 17.953 3.076 1 95.31 84 LEU A N 1
ATOM 668 C CA . LEU A 1 84 ? -4.32 17.172 2.818 1 95.31 84 LEU A CA 1
ATOM 669 C C . LEU A 1 84 ? -3.186 17.578 3.746 1 95.31 84 LEU A C 1
ATOM 671 O O . LEU A 1 84 ? -2.924 18.781 3.916 1 95.31 84 LEU A O 1
ATOM 675 N N . VAL A 1 85 ? -2.537 16.625 4.383 1 97.75 85 VAL A N 1
ATOM 676 C CA . VAL A 1 85 ? -1.383 16.859 5.246 1 97.75 85 VAL A CA 1
ATOM 677 C C . VAL A 1 85 ? -0.353 15.742 5.043 1 97.75 85 VAL A C 1
ATOM 679 O O . VAL A 1 85 ? -0.711 14.602 4.75 1 97.75 85 VAL A O 1
ATOM 682 N N . ALA A 1 86 ? 0.901 16.094 5.191 1 97.94 86 ALA A N 1
ATOM 683 C CA . ALA A 1 86 ? 1.965 15.094 5.078 1 97.94 86 ALA A CA 1
ATOM 684 C C . ALA A 1 86 ? 2.846 15.094 6.324 1 97.94 86 ALA A C 1
ATOM 686 O O . ALA A 1 86 ? 3.072 16.141 6.938 1 97.94 86 ALA A O 1
ATOM 687 N N . ILE A 1 87 ? 3.32 13.914 6.66 1 98.25 87 ILE A N 1
ATOM 688 C CA . ILE A 1 87 ? 4.109 13.719 7.871 1 98.25 87 ILE A CA 1
ATOM 689 C C . ILE A 1 87 ? 5.398 12.969 7.535 1 98.25 87 ILE A C 1
ATOM 691 O O . ILE A 1 87 ? 5.383 12.016 6.762 1 98.25 87 ILE A O 1
ATOM 695 N N . SER A 1 88 ? 6.473 13.359 8.062 1 96.88 88 SER A N 1
ATOM 696 C CA . SER A 1 88 ? 7.719 12.602 8.055 1 96.88 88 SER A CA 1
ATOM 697 C C . SER A 1 88 ? 8.477 12.781 9.359 1 96.88 88 SER A C 1
ATOM 699 O O . SER A 1 88 ? 8.016 13.477 10.266 1 96.88 88 SER A O 1
ATOM 701 N N . VAL A 1 89 ? 9.586 12.109 9.438 1 95.56 89 VAL A N 1
ATOM 702 C CA . VAL A 1 89 ? 10.383 12.172 10.656 1 95.56 89 VAL A CA 1
ATOM 703 C C . VAL A 1 89 ? 11.438 13.266 10.539 1 95.56 89 VAL A C 1
ATOM 705 O O . VAL A 1 89 ? 12.328 13.375 11.383 1 95.56 89 VAL A O 1
ATOM 708 N N . ASP A 1 90 ? 11.367 14.07 9.516 1 96.94 90 ASP A N 1
ATOM 709 C CA . ASP A 1 90 ? 12.281 15.188 9.305 1 96.94 90 ASP A CA 1
ATOM 710 C C . ASP A 1 90 ? 12.055 16.281 10.344 1 96.94 90 ASP A C 1
ATOM 712 O O . ASP A 1 90 ? 10.969 16.391 10.914 1 96.94 90 ASP A O 1
ATOM 716 N N . SER A 1 91 ? 13.062 17.078 10.586 1 97.81 91 SER A N 1
ATOM 717 C CA . SER A 1 91 ? 12.922 18.25 11.445 1 97.81 91 SER A CA 1
ATOM 718 C C . SER A 1 91 ? 12.055 19.328 10.781 1 97.81 91 SER A C 1
ATOM 720 O O . SER A 1 91 ? 11.898 19.328 9.555 1 97.81 91 SER A O 1
ATOM 722 N N . THR A 1 92 ? 11.547 20.281 11.648 1 98.44 92 THR A N 1
ATOM 723 C CA . THR A 1 92 ? 10.742 21.375 11.109 1 98.44 92 THR A CA 1
ATOM 724 C C . THR A 1 92 ? 11.555 22.203 10.125 1 98.44 92 THR A C 1
ATOM 726 O O . THR A 1 92 ? 11.031 22.688 9.117 1 98.44 92 THR A O 1
ATOM 729 N N . SER A 1 93 ? 12.828 22.359 10.391 1 98.25 93 SER A N 1
ATOM 730 C CA . SER A 1 93 ? 13.695 23.125 9.5 1 98.25 93 SER A CA 1
ATOM 731 C C . SER A 1 93 ? 13.836 22.438 8.141 1 98.25 93 SER A C 1
ATOM 733 O O . SER A 1 93 ? 13.773 23.094 7.098 1 98.25 93 SER A O 1
ATOM 735 N N . GLU A 1 94 ? 14.039 21.172 8.125 1 97.81 94 GLU A N 1
ATOM 736 C CA . GLU A 1 94 ? 14.133 20.406 6.887 1 97.81 94 GLU A CA 1
ATOM 737 C C . GLU A 1 94 ? 12.82 20.469 6.102 1 97.81 94 GLU A C 1
ATOM 739 O O . GLU A 1 94 ? 12.836 20.578 4.875 1 97.81 94 GLU A O 1
ATOM 744 N N . LEU A 1 95 ? 11.766 20.422 6.816 1 98.56 95 LEU A N 1
ATOM 745 C CA . LEU A 1 95 ? 10.453 20.453 6.176 1 98.56 95 LEU A CA 1
ATOM 746 C C . LEU A 1 95 ? 10.172 21.844 5.586 1 98.56 95 LEU A C 1
ATOM 748 O O . LEU A 1 95 ? 9.539 21.953 4.535 1 98.56 95 LEU A O 1
ATOM 752 N N . GLN A 1 96 ? 10.562 22.828 6.312 1 98.38 96 GLN A N 1
ATOM 753 C CA . GLN A 1 96 ? 10.43 24.188 5.773 1 98.38 96 GLN A CA 1
ATOM 754 C C . GLN A 1 96 ? 11.18 24.328 4.449 1 98.38 96 GLN A C 1
ATOM 756 O O . GLN A 1 96 ? 10.641 24.859 3.48 1 98.38 96 GLN A O 1
ATOM 761 N N . LEU A 1 97 ? 12.383 23.859 4.402 1 98.25 97 LEU A N 1
ATOM 762 C CA . LEU A 1 97 ? 13.195 23.906 3.188 1 98.25 97 LEU A CA 1
ATOM 763 C C . LEU A 1 97 ? 12.523 23.109 2.062 1 98.25 97 LEU A C 1
ATOM 765 O O . LEU A 1 97 ? 12.492 23.562 0.917 1 98.25 97 LEU A O 1
ATOM 769 N N . LEU A 1 98 ? 12.031 21.969 2.387 1 98.31 98 LEU A N 1
ATOM 770 C CA . LEU A 1 98 ? 11.352 21.125 1.41 1 98.31 98 LEU A CA 1
ATOM 771 C C . LEU A 1 98 ? 10.117 21.844 0.844 1 98.31 98 LEU A C 1
ATOM 773 O O . LEU A 1 98 ? 9.914 21.844 -0.372 1 98.31 98 LEU A O 1
ATOM 777 N N . ARG A 1 99 ? 9.305 22.344 1.718 1 97.94 99 ARG A N 1
ATOM 778 C CA . ARG A 1 99 ? 8.102 23.062 1.31 1 97.94 99 ARG A CA 1
ATOM 779 C C . ARG A 1 99 ? 8.445 24.188 0.341 1 97.94 99 ARG A C 1
ATOM 781 O O . ARG A 1 99 ? 7.789 24.344 -0.691 1 97.94 99 ARG A O 1
ATOM 788 N N . ASP A 1 100 ? 9.453 24.953 0.68 1 97.56 100 ASP A N 1
ATOM 789 C CA . ASP A 1 100 ? 9.859 26.078 -0.146 1 97.56 100 ASP A CA 1
ATOM 790 C C . ASP A 1 100 ? 10.398 25.609 -1.494 1 97.56 100 ASP A C 1
ATOM 792 O O . ASP A 1 100 ? 10.055 26.172 -2.537 1 97.56 100 ASP A O 1
ATOM 796 N N . LYS A 1 101 ? 11.195 24.641 -1.456 1 97.31 101 LYS A N 1
ATOM 797 C CA . LYS A 1 101 ? 11.812 24.125 -2.67 1 97.31 101 LYS A CA 1
ATOM 798 C C . LYS A 1 101 ? 10.766 23.594 -3.643 1 97.31 101 LYS A C 1
ATOM 800 O O . LYS A 1 101 ? 10.859 23.812 -4.852 1 97.31 101 LYS A O 1
ATOM 805 N N . LEU A 1 102 ? 9.766 22.906 -3.115 1 97.44 102 LEU A N 1
ATOM 806 C CA . LEU A 1 102 ? 8.766 22.266 -3.961 1 97.44 102 LEU A CA 1
ATOM 807 C C . LEU A 1 102 ? 7.523 23.141 -4.098 1 97.44 102 LEU A C 1
ATOM 809 O O . LEU A 1 102 ? 6.59 22.781 -4.82 1 97.44 102 LEU A O 1
ATOM 813 N N . GLU A 1 103 ? 7.48 24.203 -3.391 1 97.44 103 GLU A N 1
ATOM 814 C CA . GLU A 1 103 ? 6.359 25.125 -3.406 1 97.44 103 GLU A CA 1
ATOM 815 C C . GLU A 1 103 ? 5.051 24.422 -3.051 1 97.44 103 GLU A C 1
ATOM 817 O O . GLU A 1 103 ? 4.051 24.578 -3.754 1 97.44 103 GLU A O 1
ATOM 822 N N . LEU A 1 104 ? 5.121 23.672 -2.012 1 97.62 104 LEU A N 1
ATOM 823 C CA . LEU A 1 104 ? 3.949 22.938 -1.557 1 97.62 104 LEU A CA 1
ATOM 824 C C . LEU A 1 104 ? 2.967 23.859 -0.84 1 97.62 104 LEU A C 1
ATOM 826 O O . LEU A 1 104 ? 3.379 24.797 -0.15 1 97.62 104 LEU A O 1
ATOM 830 N N . GLN A 1 105 ? 1.651 23.516 -0.982 1 96.44 105 GLN A N 1
ATOM 831 C CA . GLN A 1 105 ? 0.618 24.391 -0.443 1 96.44 105 GLN A CA 1
ATOM 832 C C . GLN A 1 105 ? -0.109 23.734 0.726 1 96.44 105 GLN A C 1
ATOM 834 O O . GLN A 1 105 ? -1.119 24.25 1.207 1 96.44 105 GLN A O 1
ATOM 839 N N . PHE A 1 106 ? 0.319 22.641 1.144 1 96.5 106 PHE A N 1
ATOM 840 C CA . PHE A 1 106 ? -0.253 21.938 2.287 1 96.5 106 PHE A CA 1
ATOM 841 C C . PHE A 1 106 ? 0.789 21.75 3.383 1 96.5 106 PHE A C 1
ATOM 843 O O . PHE A 1 106 ? 1.991 21.75 3.111 1 96.5 106 PHE A O 1
ATOM 850 N N . PRO A 1 107 ? 0.402 21.562 4.609 1 98 107 PRO A N 1
ATOM 851 C CA . PRO A 1 107 ? 1.351 21.5 5.723 1 98 107 PRO A CA 1
ATOM 852 C C . PRO A 1 107 ? 2.156 20.203 5.727 1 98 107 PRO A C 1
ATOM 854 O O . PRO A 1 107 ? 1.627 19.141 5.383 1 98 107 PRO A O 1
ATOM 857 N N . LEU A 1 108 ? 3.375 20.359 6.102 1 98.69 108 LEU A N 1
ATOM 858 C CA . LEU A 1 108 ? 4.262 19.25 6.434 1 98.69 108 LEU A CA 1
ATOM 859 C C . LEU A 1 108 ? 4.508 19.188 7.934 1 98.69 108 LEU A C 1
ATOM 861 O O . LEU A 1 108 ? 4.887 20.172 8.555 1 98.69 108 LEU A O 1
ATOM 865 N N . LEU A 1 109 ? 4.285 18.016 8.523 1 98.88 109 LEU A N 1
ATOM 866 C CA . LEU A 1 109 ? 4.43 17.875 9.969 1 98.88 109 LEU A CA 1
ATOM 867 C C . LEU A 1 109 ? 5.672 17.062 10.312 1 98.88 109 LEU A C 1
ATOM 869 O O . LEU A 1 109 ? 6 16.094 9.625 1 98.88 109 LEU A O 1
ATOM 873 N N . SER A 1 110 ? 6.285 17.453 11.43 1 98.75 110 SER A N 1
ATOM 874 C CA . SER A 1 110 ? 7.504 16.812 11.906 1 98.75 110 SER A CA 1
ATOM 875 C C . SER A 1 110 ? 7.199 15.805 13.016 1 98.75 110 SER A C 1
ATOM 877 O O . SER A 1 110 ? 6.75 16.188 14.094 1 98.75 110 SER A O 1
ATOM 879 N N . ASP A 1 111 ? 7.367 14.562 12.688 1 98.19 111 ASP A N 1
ATOM 880 C CA . ASP A 1 111 ? 7.289 13.477 13.656 1 98.19 111 ASP A CA 1
ATOM 881 C C . ASP A 1 111 ? 8.688 12.984 14.039 1 98.19 111 ASP A C 1
ATOM 883 O O . ASP A 1 111 ? 8.984 11.789 13.93 1 98.19 111 ASP A O 1
ATOM 887 N N . LEU A 1 112 ? 9.422 13.836 14.633 1 95.81 112 LEU A N 1
ATOM 888 C CA . LEU A 1 112 ? 10.852 13.625 14.867 1 95.81 112 LEU A CA 1
ATOM 889 C C . LEU A 1 112 ? 11.078 12.422 15.773 1 95.81 112 LEU A C 1
ATOM 891 O O . LEU A 1 112 ? 12.07 11.703 15.617 1 95.81 112 LEU A O 1
ATOM 895 N N . ASP A 1 113 ? 10.211 12.18 16.641 1 94.31 113 ASP A N 1
ATOM 896 C CA . ASP A 1 113 ? 10.438 11.117 17.609 1 94.31 113 ASP A CA 1
ATOM 897 C C . ASP A 1 113 ? 9.773 9.812 17.172 1 94.31 113 ASP A C 1
ATOM 899 O O . ASP A 1 113 ? 9.766 8.836 17.922 1 94.31 113 ASP A O 1
ATOM 903 N N . PHE A 1 114 ? 9.078 9.727 16.109 1 93.62 114 PHE A N 1
ATOM 904 C CA . PHE A 1 114 ? 8.547 8.531 15.461 1 93.62 114 PHE A CA 1
ATOM 905 C C . PHE A 1 114 ? 7.277 8.055 16.156 1 93.62 114 PHE A C 1
ATOM 907 O O . PHE A 1 114 ? 6.734 7.008 15.812 1 93.62 114 PHE A O 1
ATOM 914 N N . LYS A 1 115 ? 6.82 8.805 17.094 1 94.94 115 LYS A N 1
ATOM 915 C CA . LYS A 1 115 ? 5.691 8.328 17.891 1 94.94 115 LYS A CA 1
ATOM 916 C C . LYS A 1 115 ? 4.438 8.18 17.031 1 94.94 115 LYS A C 1
ATOM 918 O O . LYS A 1 115 ? 3.729 7.18 17.109 1 94.94 115 LYS A O 1
ATOM 923 N N . VAL A 1 116 ? 4.172 9.164 16.234 1 96.69 116 VAL A N 1
ATOM 924 C CA . VAL A 1 116 ? 2.986 9.109 15.383 1 96.69 116 VAL A CA 1
ATOM 925 C C . VAL A 1 116 ? 3.158 8.023 14.32 1 96.69 116 VAL A C 1
ATOM 927 O O . VAL A 1 116 ? 2.236 7.25 14.062 1 96.69 116 VAL A O 1
ATOM 930 N N . SER A 1 117 ? 4.348 7.941 13.711 1 93.56 117 SER A N 1
ATOM 931 C CA . SER A 1 117 ? 4.641 6.891 12.734 1 93.56 117 SER A CA 1
ATOM 932 C C . SER A 1 117 ? 4.414 5.508 13.328 1 93.56 117 SER A C 1
ATOM 934 O O . SER A 1 117 ? 3.832 4.637 12.68 1 93.56 117 SER A O 1
ATOM 936 N N . SER A 1 118 ? 4.871 5.363 14.516 1 90.81 118 SER A N 1
ATOM 937 C CA . SER A 1 118 ? 4.68 4.09 15.203 1 90.81 118 SER A CA 1
ATOM 938 C C . SER A 1 118 ? 3.199 3.818 15.453 1 90.81 118 SER A C 1
ATOM 940 O O . SER A 1 118 ? 2.721 2.705 15.227 1 90.81 118 SER A O 1
ATOM 942 N N . GLY A 1 119 ? 2.496 4.793 15.898 1 91.19 119 GLY A N 1
ATOM 943 C CA . GLY A 1 119 ? 1.078 4.652 16.188 1 91.19 119 GLY A CA 1
ATOM 944 C C . GLY A 1 119 ? 0.248 4.316 14.961 1 91.19 119 GLY A C 1
ATOM 945 O O . GLY A 1 119 ? -0.776 3.639 15.07 1 91.19 119 GLY A O 1
ATOM 946 N N . TYR A 1 120 ? 0.681 4.762 13.828 1 92.5 120 TYR A N 1
ATOM 947 C CA . TYR A 1 120 ? -0.047 4.535 12.586 1 92.5 120 TYR A CA 1
ATOM 948 C C . TYR A 1 120 ? 0.459 3.285 11.875 1 92.5 120 TYR A C 1
ATOM 950 O O . TYR A 1 120 ? 0.009 2.965 10.773 1 92.5 120 TYR A O 1
ATOM 958 N N . GLY A 1 121 ? 1.456 2.664 12.422 1 87.44 121 GLY A N 1
ATOM 959 C CA . GLY A 1 121 ? 1.935 1.392 11.914 1 87.44 121 GLY A CA 1
ATOM 960 C C . GLY A 1 121 ? 2.926 1.542 10.773 1 87.44 121 GLY A C 1
ATOM 961 O O . GLY A 1 121 ? 3.166 0.593 10.023 1 87.44 121 GLY A O 1
ATOM 962 N N . VAL A 1 122 ? 3.457 2.693 10.602 1 89.19 122 VAL A N 1
ATOM 963 C CA . VAL A 1 122 ? 4.371 2.9 9.484 1 89.19 122 VAL A CA 1
ATOM 964 C C . VAL A 1 122 ? 5.812 2.904 9.984 1 89.19 122 VAL A C 1
ATOM 966 O O . VAL A 1 122 ? 6.738 3.217 9.234 1 89.19 122 VAL A O 1
ATOM 969 N N . TYR A 1 123 ? 5.988 2.639 11.281 1 86.06 123 TYR A N 1
ATOM 970 C CA . TYR A 1 123 ? 7.281 2.463 11.938 1 86.06 123 TYR A CA 1
ATOM 971 C C . TYR A 1 123 ? 7.223 1.345 12.969 1 86.06 123 TYR A C 1
ATOM 973 O O . TYR A 1 123 ? 6.203 1.158 13.633 1 86.06 123 TYR A O 1
ATOM 981 N N . PRO A 1 124 ? 8.328 0.567 13.078 1 79.12 124 PRO A N 1
ATOM 982 C CA . PRO A 1 124 ? 9.664 0.721 12.508 1 79.12 124 PRO A CA 1
ATOM 983 C C . PRO A 1 124 ? 9.719 0.367 11.023 1 79.12 124 PRO A C 1
ATOM 985 O O . PRO A 1 124 ? 8.867 -0.375 10.531 1 79.12 124 PRO A O 1
ATOM 988 N N . SER A 1 125 ? 10.727 1.168 10.453 1 62.44 125 SER A N 1
ATOM 989 C CA . SER A 1 125 ? 10.984 0.951 9.031 1 62.44 125 SER A CA 1
ATOM 990 C C . SER A 1 125 ? 11.664 -0.395 8.789 1 62.44 125 SER A C 1
ATOM 992 O O . SER A 1 125 ? 12.18 -1.01 9.719 1 62.44 125 SER A O 1
ATOM 994 N N . ASP A 1 126 ? 11.398 -0.825 7.508 1 58.28 126 ASP A N 1
ATOM 995 C CA . ASP A 1 126 ? 12.016 -2.078 7.086 1 58.28 126 ASP A CA 1
ATOM 996 C C . ASP A 1 126 ? 13.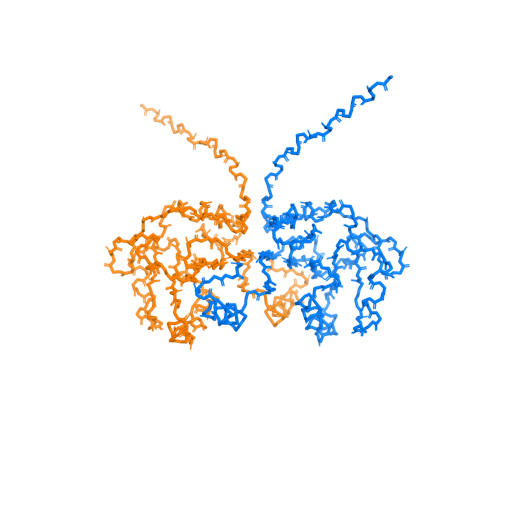523 -1.903 6.875 1 58.28 126 ASP A C 1
ATOM 998 O O . ASP A 1 126 ? 14.156 -2.721 6.207 1 58.28 126 ASP A O 1
ATOM 1002 N N . GLU A 1 127 ? 14.117 -0.895 7.438 1 56.66 127 GLU A N 1
ATOM 1003 C CA . GLU A 1 127 ? 15.531 -0.611 7.199 1 56.66 127 GLU A CA 1
ATOM 1004 C C . GLU A 1 127 ? 16.406 -1.814 7.547 1 56.66 127 GLU A C 1
ATOM 1006 O O . GLU A 1 127 ? 16.078 -2.582 8.453 1 56.66 127 GLU A O 1
ATOM 1011 N N . THR A 1 128 ? 17.109 -2.148 6.512 1 54.66 128 THR A N 1
ATOM 1012 C CA . THR A 1 128 ? 18.188 -3.109 6.711 1 54.66 128 THR A CA 1
ATOM 1013 C C . THR A 1 128 ? 19.516 -2.393 6.91 1 54.66 128 THR A C 1
ATOM 1015 O O . THR A 1 128 ? 19.578 -1.162 6.859 1 54.66 128 THR A O 1
ATOM 1018 N N . GLU A 1 129 ? 20.469 -3.135 7.453 1 53.28 129 GLU A N 1
ATOM 1019 C CA . GLU A 1 129 ? 21.828 -2.615 7.551 1 53.28 129 GLU A CA 1
ATOM 1020 C C . GLU A 1 129 ? 22.203 -1.831 6.297 1 53.28 129 GLU A C 1
ATOM 1022 O O . GLU A 1 129 ? 22.938 -0.848 6.375 1 53.28 129 GLU A O 1
ATOM 1027 N N . ALA A 1 130 ? 21.734 -2.289 5.18 1 52.66 130 ALA A N 1
ATOM 1028 C CA . ALA A 1 130 ? 22.141 -1.702 3.906 1 52.66 130 ALA A CA 1
ATOM 1029 C C . ALA A 1 130 ? 21.188 -0.576 3.498 1 52.66 130 ALA A C 1
ATOM 1031 O O . ALA A 1 130 ? 21.406 0.08 2.475 1 52.66 130 ALA A O 1
ATOM 1032 N N . GLY A 1 131 ? 20.234 -0.349 4.426 1 55.22 131 GLY A N 1
ATOM 1033 C CA . GLY A 1 131 ? 19.188 0.564 3.98 1 55.22 131 GLY A CA 1
ATOM 1034 C C . GLY A 1 131 ? 19.281 1.932 4.629 1 55.22 131 GLY A C 1
ATOM 1035 O O . GLY A 1 131 ? 20.234 2.229 5.34 1 55.22 131 GLY A O 1
ATOM 1036 N N . PRO A 1 132 ? 18.359 2.752 4.188 1 57.97 132 PRO A N 1
ATOM 1037 C CA . PRO A 1 132 ? 18.344 4.145 4.645 1 57.97 132 PRO A CA 1
ATOM 1038 C C . PRO A 1 132 ? 18.188 4.266 6.16 1 57.97 132 PRO A C 1
ATOM 1040 O O . PRO A 1 132 ? 17.938 3.27 6.84 1 57.97 132 PRO A O 1
ATOM 1043 N N . GLN A 1 133 ? 18.516 5.438 6.695 1 66.81 133 GLN A N 1
ATOM 1044 C CA . GLN A 1 133 ? 18.297 5.828 8.078 1 66.81 133 GLN A CA 1
ATOM 1045 C C . GLN A 1 133 ? 16.859 5.516 8.516 1 66.81 133 GLN A C 1
ATOM 1047 O O . GLN A 1 133 ? 15.984 5.32 7.676 1 66.81 133 GLN A O 1
ATOM 1052 N N . PRO A 1 134 ? 16.703 5.34 9.82 1 78.94 134 PRO A N 1
ATOM 1053 C CA . PRO A 1 134 ? 15.336 5.133 10.32 1 78.94 134 PRO A CA 1
ATOM 1054 C C . PRO A 1 134 ? 14.344 6.141 9.75 1 78.94 134 PRO A C 1
ATOM 1056 O O . PRO A 1 134 ? 14.648 7.336 9.672 1 78.94 134 PRO A O 1
ATOM 1059 N N . HIS A 1 135 ? 13.344 5.691 9.234 1 84 135 HIS A N 1
ATOM 1060 C CA . HIS A 1 135 ? 12.305 6.5 8.602 1 84 135 HIS A CA 1
ATOM 1061 C C . HIS A 1 135 ? 10.938 5.859 8.773 1 84 135 HIS A C 1
ATOM 1063 O O . HIS A 1 135 ? 10.828 4.699 9.188 1 84 135 HIS A O 1
ATOM 1069 N N . GLY A 1 136 ? 9.969 6.625 8.688 1 85.81 136 GLY A N 1
ATOM 1070 C CA . GLY A 1 136 ? 8.641 6.055 8.516 1 85.81 136 GLY A CA 1
ATOM 1071 C C . GLY A 1 136 ? 8.406 5.504 7.117 1 85.81 136 GLY A C 1
ATOM 1072 O O . GLY A 1 136 ? 8.859 6.094 6.133 1 85.81 136 GLY A O 1
ATOM 1073 N N . GLU A 1 137 ? 7.758 4.355 7.051 1 87 137 GLU A N 1
ATOM 1074 C CA . GLU A 1 137 ? 7.375 3.82 5.75 1 87 137 GLU A CA 1
ATOM 1075 C C . GLU A 1 137 ? 6.344 4.715 5.066 1 87 137 GLU A C 1
ATOM 1077 O O . GLU A 1 137 ? 5.484 5.293 5.727 1 87 137 GLU A O 1
ATOM 1082 N N . PRO A 1 138 ? 6.422 4.816 3.73 1 89.56 138 PRO A N 1
ATOM 1083 C CA . PRO A 1 138 ? 5.402 5.594 3.018 1 89.56 138 PRO A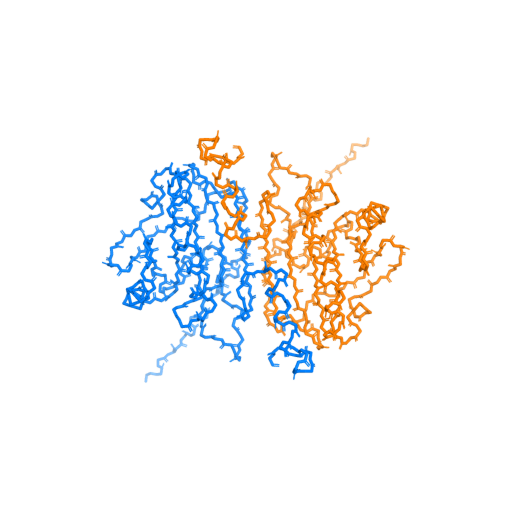 CA 1
ATOM 1084 C C . PRO A 1 138 ? 3.998 5.02 3.186 1 89.56 138 PRO A C 1
ATOM 1086 O O . PRO A 1 138 ? 3.822 3.797 3.197 1 89.56 138 PRO A O 1
ATOM 1089 N N . ALA A 1 139 ? 3.055 5.895 3.33 1 90.81 139 ALA A N 1
ATOM 1090 C CA . ALA A 1 139 ? 1.678 5.457 3.541 1 90.81 139 ALA A CA 1
ATOM 1091 C C . ALA A 1 139 ? 0.69 6.574 3.205 1 90.81 139 ALA A C 1
ATOM 1093 O O . ALA A 1 139 ? 1.048 7.754 3.225 1 90.81 139 ALA A O 1
ATOM 1094 N N . VAL A 1 140 ? -0.533 6.168 2.898 1 90.25 140 VAL A N 1
ATOM 1095 C CA . VAL A 1 140 ? -1.663 7.066 2.693 1 90.25 140 VAL A CA 1
ATOM 1096 C C . VAL A 1 140 ? -2.854 6.602 3.527 1 90.25 140 VAL A C 1
ATOM 1098 O O . VAL A 1 140 ? -3.203 5.418 3.514 1 90.25 140 VAL A O 1
ATOM 1101 N N . PHE A 1 141 ? -3.375 7.492 4.266 1 90.5 141 PHE A N 1
ATOM 1102 C CA . PHE A 1 141 ? -4.613 7.266 5 1 90.5 141 PHE A CA 1
ATOM 1103 C C . PHE A 1 141 ? -5.672 8.281 4.605 1 90.5 141 PHE A C 1
ATOM 1105 O O . PHE A 1 141 ? -5.371 9.461 4.422 1 90.5 141 PHE A O 1
ATOM 1112 N N . ILE A 1 142 ? -6.906 7.879 4.445 1 87.94 142 ILE A N 1
ATOM 1113 C CA . ILE A 1 142 ? -8.031 8.789 4.246 1 87.94 142 ILE A CA 1
ATOM 1114 C C . ILE A 1 142 ? -9.008 8.672 5.414 1 87.94 142 ILE A C 1
ATOM 1116 O O . ILE A 1 142 ? -9.445 7.566 5.754 1 87.94 142 ILE A O 1
ATOM 1120 N N . LEU A 1 143 ? -9.219 9.742 6.043 1 91.31 143 LEU A N 1
ATOM 1121 C CA . LEU A 1 143 ? -10.227 9.844 7.09 1 91.31 143 LEU A CA 1
ATOM 1122 C C . LEU A 1 143 ? -11.484 10.516 6.566 1 91.31 143 LEU A C 1
ATOM 1124 O O . LEU A 1 143 ? -11.414 11.477 5.801 1 91.31 143 LEU A O 1
ATOM 1128 N N . ASP A 1 144 ? -12.625 10.039 7 1 88.44 144 ASP A N 1
ATOM 1129 C CA . ASP A 1 144 ? -13.867 10.68 6.586 1 88.44 144 ASP A CA 1
ATOM 1130 C C . ASP A 1 144 ? -14.172 11.898 7.461 1 88.44 144 ASP A C 1
ATOM 1132 O O . ASP A 1 144 ? -13.352 12.297 8.281 1 88.44 144 ASP A O 1
ATOM 1136 N N . SER A 1 145 ? -15.375 12.555 7.184 1 90.69 145 SER A N 1
ATOM 1137 C CA . SER A 1 145 ? -15.719 13.812 7.844 1 90.69 145 SER A CA 1
ATOM 1138 C C . SER A 1 145 ? -15.922 13.609 9.344 1 90.69 145 SER A C 1
ATOM 1140 O O . SER A 1 145 ? -15.859 14.57 10.117 1 90.69 145 SER A O 1
ATOM 1142 N N . GLN A 1 146 ? -16.141 12.391 9.758 1 91.38 146 GLN A N 1
ATOM 1143 C CA . GLN A 1 146 ? -16.312 12.07 11.172 1 91.38 146 GLN A CA 1
ATOM 1144 C C . GLN A 1 146 ? -14.977 11.711 11.82 1 91.38 146 GLN A C 1
ATOM 1146 O O . GLN A 1 146 ? -14.898 11.539 13.039 1 91.38 146 GLN A O 1
ATOM 1151 N N . GLY A 1 147 ? -14 11.57 11.031 1 92.81 147 GLY A N 1
ATOM 1152 C CA . GLY A 1 147 ? -12.672 11.258 11.547 1 92.81 147 GLY A CA 1
ATOM 1153 C C . GLY A 1 147 ? -12.367 9.773 11.547 1 92.81 147 GLY A C 1
ATOM 1154 O O . GLY A 1 147 ? -11.383 9.336 12.148 1 92.81 147 GLY A O 1
ATOM 1155 N N . ARG A 1 148 ? -13.211 9.047 10.883 1 88.62 148 ARG A N 1
ATOM 1156 C CA . ARG A 1 148 ? -12.992 7.605 10.82 1 88.62 148 ARG A CA 1
ATOM 1157 C C . ARG A 1 148 ? -12.094 7.234 9.648 1 88.62 148 ARG A C 1
ATOM 1159 O O . ARG A 1 148 ? -12.195 7.82 8.57 1 88.62 148 ARG A O 1
ATOM 1166 N N . LEU A 1 149 ? -11.281 6.164 9.859 1 89.75 149 LEU A N 1
ATOM 1167 C CA . LEU A 1 149 ? -10.43 5.641 8.805 1 89.75 149 LEU A CA 1
ATOM 1168 C C . LEU A 1 149 ? -11.258 4.926 7.734 1 89.75 149 LEU A C 1
ATOM 1170 O O . LEU A 1 149 ? -12.062 4.047 8.055 1 89.75 149 LEU A O 1
ATOM 1174 N N . ILE A 1 150 ? -10.977 5.32 6.414 1 82.44 150 ILE A N 1
ATOM 1175 C CA . ILE A 1 150 ? -11.75 4.703 5.344 1 82.44 150 ILE A CA 1
ATOM 1176 C C . ILE A 1 150 ? -10.812 3.969 4.391 1 82.44 150 ILE A C 1
ATOM 1178 O O . ILE A 1 150 ? -11.234 3.072 3.658 1 82.44 150 ILE A O 1
ATOM 1182 N N . PHE A 1 151 ? -9.594 4.395 4.414 1 83.31 151 PHE A N 1
ATOM 1183 C CA . PHE A 1 151 ? -8.602 3.83 3.504 1 83.31 151 PHE A CA 1
ATOM 1184 C C . PHE A 1 151 ? -7.215 3.859 4.129 1 83.31 151 PHE A C 1
ATOM 1186 O O . PHE A 1 151 ? -6.852 4.828 4.797 1 83.31 151 PHE A O 1
ATOM 1193 N N . SER A 1 152 ? -6.461 2.795 3.895 1 88.69 152 SER A N 1
ATOM 1194 C CA . SER A 1 152 ? -5.059 2.758 4.285 1 88.69 152 SER A CA 1
ATOM 1195 C C . SER A 1 152 ? -4.215 2.023 3.25 1 88.69 152 SER A C 1
ATOM 1197 O O . SER A 1 152 ? -4.648 1.018 2.688 1 88.69 152 SER A O 1
ATOM 1199 N N . GLN A 1 153 ? -3.111 2.572 2.979 1 86.69 153 GLN A N 1
ATOM 1200 C CA . GLN A 1 153 ? -2.074 1.938 2.17 1 86.69 153 GLN A CA 1
ATOM 1201 C C . GLN A 1 153 ? -0.691 2.164 2.775 1 86.69 153 GLN A C 1
ATOM 1203 O O . GLN A 1 153 ? -0.303 3.303 3.041 1 86.69 153 GLN A O 1
ATOM 1208 N N . ILE A 1 154 ? -0.006 1.091 3.025 1 87.44 154 ILE A N 1
ATOM 1209 C CA . ILE A 1 154 ? 1.352 1.155 3.555 1 87.44 154 ILE A CA 1
ATOM 1210 C C . ILE A 1 154 ? 2.303 0.396 2.631 1 87.44 154 ILE A C 1
ATOM 1212 O O . ILE A 1 154 ? 1.976 -0.694 2.156 1 87.44 154 ILE A O 1
ATOM 1216 N N . GLN A 1 155 ? 3.41 0.978 2.396 1 83.88 155 GLN A N 1
ATOM 1217 C CA . GLN A 1 155 ? 4.359 0.316 1.509 1 83.88 155 GLN A CA 1
ATOM 1218 C C . GLN A 1 155 ? 5.77 0.342 2.094 1 83.88 155 GLN A C 1
ATOM 1220 O O . GLN A 1 155 ? 6.082 1.182 2.941 1 83.88 155 GLN A O 1
ATOM 1225 N N . SER A 1 156 ? 6.543 -0.631 1.707 1 78.06 156 SER A N 1
ATOM 1226 C CA . SER A 1 156 ? 7.957 -0.715 2.055 1 78.06 156 SER A CA 1
ATOM 1227 C C . SER A 1 156 ? 8.82 -0.892 0.812 1 78.06 156 SER A C 1
ATOM 1229 O O . SER A 1 156 ? 8.305 -1.122 -0.283 1 78.06 156 SER A O 1
ATOM 1231 N N . GLY A 1 157 ? 10.172 -0.659 0.907 1 70.81 157 GLY A N 1
ATOM 1232 C CA . GLY A 1 157 ? 11.086 -0.83 -0.21 1 70.81 157 GLY A CA 1
ATOM 1233 C C . GLY A 1 157 ? 11.602 0.485 -0.768 1 70.81 157 GLY A C 1
ATOM 1234 O O . GLY A 1 157 ? 11.273 1.555 -0.25 1 70.81 157 GLY A O 1
ATOM 1235 N N . PRO A 1 158 ? 12.383 0.319 -1.752 1 62.66 158 PRO A N 1
ATOM 1236 C CA . PRO A 1 158 ? 13.117 1.495 -2.217 1 62.66 158 PRO A CA 1
ATOM 1237 C C . PRO A 1 158 ? 12.25 2.453 -3.029 1 62.66 158 PRO A C 1
ATOM 1239 O O . PRO A 1 158 ? 12.609 3.623 -3.199 1 62.66 158 PRO A O 1
ATOM 1242 N N . LYS A 1 159 ? 11.211 1.881 -3.572 1 58.25 159 LYS A N 1
ATOM 1243 C CA . LYS A 1 159 ? 10.375 2.76 -4.391 1 58.25 159 LYS A CA 1
ATOM 1244 C C . LYS A 1 159 ? 9.031 3.016 -3.73 1 58.25 159 LYS A C 1
ATOM 1246 O O . LYS A 1 159 ? 8.688 2.373 -2.736 1 58.25 159 LYS A O 1
ATOM 1251 N N . GLY A 1 160 ? 8.414 4.074 -4.082 1 53.88 160 GLY A N 1
ATOM 1252 C CA . GLY A 1 160 ? 7.16 4.578 -3.551 1 53.88 160 GLY A CA 1
ATOM 1253 C C . GLY A 1 160 ? 5.973 3.695 -3.891 1 53.88 160 GLY A C 1
ATOM 1254 O O . GLY A 1 160 ? 6.066 2.469 -3.826 1 53.88 160 GLY A O 1
ATOM 1255 N N . ALA A 1 161 ? 4.863 4.332 -4.418 1 57.75 161 ALA A N 1
ATOM 1256 C CA . ALA A 1 161 ? 3.527 3.766 -4.582 1 57.75 161 ALA A CA 1
ATOM 1257 C C . ALA A 1 161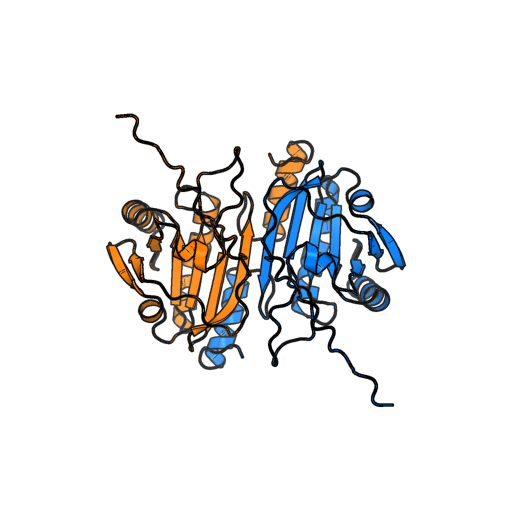 ? 3.527 2.662 -5.637 1 57.75 161 ALA A C 1
ATOM 1259 O O . ALA A 1 161 ? 4.109 2.824 -6.715 1 57.75 161 ALA A O 1
ATOM 1260 N N . ALA A 1 162 ? 2.939 1.641 -5.25 1 58.72 162 ALA A N 1
ATOM 1261 C CA . ALA A 1 162 ? 2.812 0.513 -6.172 1 58.72 162 ALA A CA 1
ATOM 1262 C C . ALA A 1 162 ? 1.901 0.861 -7.344 1 58.72 162 ALA A C 1
ATOM 1264 O O . ALA A 1 162 ? 0.727 1.186 -7.148 1 58.72 162 ALA A O 1
ATOM 1265 N N . SER A 1 163 ? 2.371 1.167 -8.43 1 67 163 SER A N 1
ATOM 1266 C CA . SER A 1 163 ? 1.723 1.175 -9.734 1 67 163 SER A CA 1
ATOM 1267 C C . SER A 1 163 ? 2.406 0.208 -10.695 1 67 163 SER A C 1
ATOM 1269 O O . SER A 1 163 ? 3.58 -0.123 -10.523 1 67 163 SER A O 1
ATOM 1271 N N . PRO A 1 164 ? 1.636 -0.36 -11.633 1 61.94 164 PRO A N 1
ATOM 1272 C CA . PRO A 1 164 ? 2.283 -1.228 -12.625 1 61.94 164 PRO A CA 1
ATOM 1273 C C . PRO A 1 164 ? 3.531 -0.596 -13.234 1 61.94 164 PRO A C 1
ATOM 1275 O O . PRO A 1 164 ? 4.543 -1.277 -13.422 1 61.94 164 PRO A O 1
ATOM 1278 N N . ASN A 1 165 ? 3.445 0.643 -13.453 1 63.19 165 ASN A N 1
ATOM 1279 C CA . ASN A 1 165 ? 4.609 1.298 -14.039 1 63.19 165 ASN A CA 1
ATOM 1280 C C . ASN A 1 165 ? 5.777 1.353 -13.062 1 63.19 165 ASN A C 1
ATOM 1282 O O . ASN A 1 165 ? 6.93 1.147 -13.445 1 63.19 165 ASN A O 1
ATOM 1286 N N . GLU A 1 166 ? 5.566 1.636 -11.812 1 63.31 166 GLU A N 1
ATOM 1287 C CA . GLU A 1 166 ? 6.629 1.655 -10.812 1 63.31 166 GLU A CA 1
ATOM 1288 C C . GLU A 1 166 ? 7.223 0.264 -10.609 1 63.31 166 GLU A C 1
ATOM 1290 O O . GLU A 1 166 ? 8.422 0.124 -10.391 1 63.31 166 GLU A O 1
ATOM 1295 N N . MET A 1 167 ? 6.336 -0.739 -10.594 1 63.06 167 MET A N 1
ATOM 1296 C CA . MET A 1 167 ? 6.809 -2.115 -10.477 1 63.06 167 MET A CA 1
ATOM 1297 C C . MET A 1 167 ? 7.754 -2.461 -11.625 1 63.06 167 MET A C 1
ATOM 1299 O O . MET A 1 167 ? 8.781 -3.113 -11.414 1 63.06 167 MET A O 1
ATOM 1303 N N . LEU A 1 168 ? 7.438 -2.004 -12.938 1 66.88 168 LEU A N 1
ATOM 1304 C CA . LEU A 1 168 ? 8.305 -2.264 -14.086 1 66.88 168 LEU A CA 1
ATOM 1305 C C . LEU A 1 168 ? 9.68 -1.637 -13.891 1 66.88 168 LEU A C 1
ATOM 1307 O O . LEU A 1 168 ? 10.695 -2.227 -14.258 1 66.88 168 LEU A O 1
ATOM 1311 N N . LEU A 1 169 ? 9.719 -0.52 -13.289 1 63.97 169 LEU A N 1
ATOM 1312 C CA . LEU A 1 169 ? 10.992 0.142 -13.055 1 63.97 169 LEU A CA 1
ATOM 1313 C C . LEU A 1 169 ? 11.844 -0.655 -12.062 1 63.97 169 LEU A C 1
ATOM 1315 O O . LEU A 1 169 ? 13.055 -0.795 -12.25 1 63.97 169 LEU A O 1
ATOM 1319 N N . MET A 1 170 ? 11.203 -1.151 -11.008 1 64.81 170 MET A N 1
ATOM 1320 C CA . MET A 1 170 ? 11.93 -1.974 -10.039 1 64.81 170 MET A CA 1
ATOM 1321 C C . MET A 1 170 ? 12.461 -3.242 -10.695 1 64.81 170 MET A C 1
ATOM 1323 O O . MET A 1 170 ? 13.617 -3.621 -10.484 1 64.81 170 MET A O 1
ATOM 1327 N N . LEU A 1 171 ? 11.664 -3.889 -11.562 1 71.5 171 LEU A N 1
ATOM 1328 C CA . LEU A 1 171 ? 12.062 -5.125 -12.234 1 71.5 171 LEU A CA 1
ATOM 1329 C C . LEU A 1 171 ? 13.18 -4.867 -13.234 1 71.5 171 LEU A C 1
ATOM 1331 O O . LEU A 1 171 ? 14.07 -5.699 -13.406 1 71.5 171 LEU A O 1
ATOM 1335 N N . LEU A 1 172 ? 13.117 -3.725 -13.984 1 69.75 172 LEU A N 1
ATOM 1336 C CA . LEU A 1 172 ? 14.18 -3.346 -14.914 1 69.75 172 LEU A CA 1
ATOM 1337 C C . LEU A 1 172 ? 15.516 -3.223 -14.188 1 69.75 172 LEU A C 1
ATOM 1339 O O . LEU A 1 172 ? 16.531 -3.717 -14.672 1 69.75 172 LEU A O 1
ATOM 1343 N N . TYR A 1 173 ? 15.562 -2.562 -13.039 1 67.31 173 TYR A N 1
ATOM 1344 C CA . TYR A 1 173 ? 16.766 -2.461 -12.227 1 67.31 173 TYR A CA 1
ATOM 1345 C C . TYR A 1 173 ? 17.281 -3.842 -11.836 1 67.31 173 TYR A C 1
ATOM 1347 O O . TYR A 1 173 ? 18.469 -4.125 -11.953 1 67.31 173 TYR A O 1
ATOM 1355 N N . MET A 1 174 ? 16.344 -4.688 -11.352 1 70.5 174 MET A N 1
ATOM 1356 C CA . MET A 1 174 ? 16.719 -6.031 -10.914 1 70.5 174 MET A CA 1
ATOM 1357 C C . MET A 1 174 ? 17.281 -6.848 -12.07 1 70.5 174 MET A C 1
ATOM 1359 O O . MET A 1 174 ? 18.219 -7.633 -11.891 1 70.5 174 MET A O 1
ATOM 1363 N N . ALA A 1 175 ? 16.688 -6.676 -13.273 1 76.81 175 ALA A N 1
ATOM 1364 C CA . ALA A 1 175 ? 17.172 -7.371 -14.469 1 76.81 175 ALA A CA 1
ATOM 1365 C C . ALA A 1 175 ? 18.625 -7.023 -14.758 1 76.81 175 ALA A C 1
ATOM 1367 O O . ALA A 1 175 ? 19.406 -7.875 -15.195 1 76.81 175 ALA A O 1
ATOM 1368 N N . GLN A 1 176 ? 19 -5.777 -14.508 1 77 176 GLN A N 1
ATOM 1369 C CA . GLN A 1 176 ? 20.359 -5.312 -14.742 1 77 176 GLN A CA 1
ATOM 1370 C C . GLN A 1 176 ? 21.297 -5.785 -13.641 1 77 176 GLN A C 1
ATOM 1372 O O . GLN A 1 176 ? 22.516 -5.711 -13.789 1 77 176 GLN A O 1
ATOM 1377 N N . HIS A 1 177 ? 20.672 -6.277 -12.586 1 77.56 177 HIS A N 1
ATOM 1378 C CA . HIS A 1 177 ? 21.453 -6.699 -11.43 1 77.56 177 HIS A CA 1
ATOM 1379 C C . HIS A 1 177 ? 21.188 -8.156 -11.078 1 77.56 177 HIS A C 1
ATOM 1381 O O . HIS A 1 177 ? 21.062 -8.5 -9.898 1 77.56 177 HIS A O 1
ATOM 1387 N N . ASN A 1 178 ? 20.969 -8.891 -12.086 1 77.25 178 ASN A N 1
ATOM 1388 C CA . ASN A 1 178 ? 20.844 -10.344 -11.984 1 77.25 178 ASN A CA 1
ATOM 1389 C C . ASN A 1 178 ? 19.688 -10.75 -11.07 1 77.25 178 ASN A C 1
ATOM 1391 O O . ASN A 1 178 ? 19.828 -11.664 -10.258 1 77.25 178 ASN A O 1
ATOM 1395 N N . GLY A 1 179 ? 18.641 -9.969 -11.172 1 71.06 179 GLY A N 1
ATOM 1396 C CA . GLY A 1 179 ? 17.422 -10.328 -10.477 1 71.06 179 GLY A CA 1
ATOM 1397 C C . GLY A 1 179 ? 17.406 -9.859 -9.031 1 71.06 179 GLY A C 1
ATOM 1398 O O . GLY A 1 179 ? 16.5 -10.219 -8.273 1 71.06 179 GLY A O 1
ATOM 1399 N N . ASN A 1 180 ? 18.5 -9.078 -8.609 1 68.94 180 ASN A N 1
ATOM 1400 C CA . ASN A 1 180 ? 18.609 -8.578 -7.242 1 68.94 180 ASN A CA 1
ATOM 1401 C C . ASN A 1 180 ? 18.438 -7.059 -7.191 1 68.94 180 ASN A C 1
ATOM 1403 O O . ASN A 1 180 ? 18.797 -6.355 -8.141 1 68.94 180 ASN A O 1
ATOM 1407 N N . TYR A 1 181 ? 17.797 -6.656 -6.086 1 64.38 181 TYR A N 1
ATOM 1408 C CA . TYR A 1 181 ? 17.672 -5.211 -5.938 1 64.38 181 TYR A CA 1
ATOM 1409 C C . TYR A 1 181 ? 18.797 -4.645 -5.086 1 64.38 181 TYR A C 1
ATOM 1411 O O . TYR A 1 181 ? 19.234 -3.51 -5.297 1 64.38 181 TYR A O 1
ATOM 1419 N N . TRP A 1 182 ? 19.156 -5.453 -3.994 1 61.62 182 TRP A N 1
ATOM 1420 C CA . TRP A 1 182 ? 20.266 -5.023 -3.137 1 61.62 182 TRP A CA 1
ATOM 1421 C C . TRP A 1 182 ? 21.516 -5.84 -3.41 1 61.62 182 TRP A C 1
ATOM 1423 O O . TRP A 1 182 ? 21.438 -7.012 -3.789 1 61.62 182 TRP A O 1
ATOM 1433 N N . MET B 1 1 ? -28.453 -34.625 24.094 1 22.92 1 MET B N 1
ATOM 1434 C CA . MET B 1 1 ? -27 -34.531 24 1 22.92 1 MET B CA 1
ATOM 1435 C C . MET B 1 1 ? -26.578 -33.219 23.406 1 22.92 1 MET B C 1
ATOM 1437 O O . MET B 1 1 ? -26.766 -32.969 22.219 1 22.92 1 MET B O 1
ATOM 1441 N N . LYS B 1 2 ? -26.688 -32.125 24.141 1 26.52 2 LYS B N 1
ATOM 1442 C CA . LYS B 1 2 ? -26.5 -30.719 23.828 1 26.52 2 LYS B CA 1
ATOM 1443 C C . LYS B 1 2 ? -25.062 -30.453 23.391 1 26.52 2 LYS B C 1
ATOM 1445 O O . LYS B 1 2 ? -24.125 -30.594 24.188 1 26.52 2 LYS B O 1
ATOM 1450 N N . LYS B 1 3 ? -24.781 -30.766 22.141 1 31.14 3 LYS B N 1
ATOM 1451 C CA . LYS B 1 3 ? -23.453 -30.609 21.594 1 31.14 3 LYS B CA 1
ATOM 1452 C C . LYS B 1 3 ? -22.875 -29.234 21.922 1 31.14 3 LYS B C 1
ATOM 1454 O O . LYS B 1 3 ? -23.516 -28.203 21.656 1 31.14 3 LYS B O 1
ATOM 1459 N N . ASP B 1 4 ? -22.078 -29.125 22.906 1 27.77 4 ASP B N 1
ATOM 1460 C CA . ASP B 1 4 ? -21.328 -28.016 23.469 1 27.77 4 ASP B CA 1
ATOM 1461 C C . ASP B 1 4 ? -20.516 -27.297 22.391 1 27.77 4 ASP B C 1
ATOM 1463 O O . ASP B 1 4 ? -19.609 -27.906 21.797 1 27.77 4 ASP B O 1
ATOM 1467 N N . MET B 1 5 ? -21.125 -26.594 21.531 1 26.89 5 MET B N 1
ATOM 1468 C CA . MET B 1 5 ? -20.453 -25.734 20.547 1 26.89 5 MET B CA 1
ATOM 1469 C C . MET B 1 5 ? -19.312 -24.969 21.172 1 26.89 5 MET B C 1
ATOM 1471 O O . MET B 1 5 ? -19.531 -23.969 21.859 1 26.89 5 MET B O 1
ATOM 1475 N N . GLU B 1 6 ? -18.484 -25.688 21.922 1 31.06 6 GLU B N 1
ATOM 1476 C CA . GLU B 1 6 ? -17.25 -25.047 22.391 1 31.06 6 GLU B CA 1
ATOM 1477 C C . GLU B 1 6 ? -16.656 -24.125 21.328 1 31.06 6 GLU B C 1
ATOM 1479 O O . GLU B 1 6 ? -16.391 -24.562 20.203 1 31.06 6 GLU B O 1
ATOM 1484 N N . THR B 1 7 ? -17.094 -22.953 21.375 1 31.34 7 THR B N 1
ATOM 1485 C CA . THR B 1 7 ? -16.688 -21.797 20.578 1 31.34 7 THR B CA 1
ATOM 1486 C C . THR B 1 7 ? -15.172 -21.734 20.422 1 31.34 7 THR B C 1
ATOM 1488 O O . THR B 1 7 ? -14.453 -21.609 21.422 1 31.34 7 THR B O 1
ATOM 1491 N N . PHE B 1 8 ? -14.609 -22.719 19.719 1 27.62 8 PHE B N 1
ATOM 1492 C CA . PHE B 1 8 ? -13.211 -22.625 19.328 1 27.62 8 PHE B CA 1
ATOM 1493 C C . PHE B 1 8 ? -12.805 -21.172 19.109 1 27.62 8 PHE B C 1
ATOM 1495 O O . PHE B 1 8 ? -13.055 -20.609 18.047 1 27.62 8 PHE B O 1
ATOM 1502 N N . LEU B 1 9 ? -13.258 -20.25 19.969 1 31.97 9 LEU B N 1
ATOM 1503 C CA . LEU B 1 9 ? -12.578 -18.969 19.969 1 31.97 9 LEU B CA 1
ATOM 1504 C C . LEU B 1 9 ? -11.062 -19.156 20.031 1 31.97 9 LEU B C 1
ATOM 1506 O O . LEU B 1 9 ? -10.484 -19.266 21.109 1 31.97 9 LEU B O 1
ATOM 1510 N N . GLY B 1 10 ? -10.539 -20.188 19.375 1 32.88 10 GLY B N 1
ATOM 1511 C CA . GLY B 1 10 ? -9.094 -20.25 19.438 1 32.88 10 GLY B CA 1
ATOM 1512 C C . GLY B 1 10 ? -8.43 -18.891 19.531 1 32.88 10 GLY B C 1
ATOM 1513 O O . GLY B 1 10 ? -9.016 -17.875 19.125 1 32.88 10 GLY B O 1
ATOM 1514 N N . THR B 1 11 ? -7.711 -18.734 20.594 1 31.78 11 THR B N 1
ATOM 1515 C CA . THR B 1 11 ? -6.785 -17.641 20.844 1 31.78 11 THR B CA 1
ATOM 1516 C C . THR B 1 11 ? -6.137 -17.172 19.547 1 31.78 11 THR B C 1
ATOM 1518 O O . THR B 1 11 ? -5.324 -17.875 18.953 1 31.78 11 THR B O 1
ATOM 1521 N N . ILE B 1 12 ? -6.938 -16.906 18.562 1 32.34 12 ILE B N 1
ATOM 1522 C CA . ILE B 1 12 ? -6.285 -16.219 17.453 1 32.34 12 ILE B CA 1
ATOM 1523 C C . ILE B 1 12 ? -5.164 -15.336 17.984 1 32.34 12 ILE B C 1
ATOM 1525 O O . ILE B 1 12 ? -5.422 -14.359 18.688 1 32.34 12 ILE B O 1
ATOM 1529 N N . SER B 1 13 ? -4.195 -16.047 18.625 1 33 13 SER B N 1
ATOM 1530 C CA . SER B 1 13 ? -2.982 -15.289 18.906 1 33 13 SER B CA 1
ATOM 1531 C C . SER B 1 13 ? -2.809 -14.141 17.922 1 33 13 SER B C 1
ATOM 1533 O O . SER B 1 13 ? -2.955 -14.328 16.719 1 33 13 SER B O 1
ATOM 1535 N N . ALA B 1 14 ? -3.236 -13.07 18.266 1 36.62 14 ALA B N 1
ATOM 1536 C CA . ALA B 1 14 ? -2.967 -11.828 17.547 1 36.62 14 ALA B CA 1
ATOM 1537 C C . ALA B 1 14 ? -1.623 -11.898 16.828 1 36.62 14 ALA B C 1
ATOM 1539 O O . ALA B 1 14 ? -0.567 -11.82 17.469 1 36.62 14 ALA B O 1
ATOM 1540 N N . ILE B 1 15 ? -1.361 -12.938 16.062 1 39.12 15 ILE B N 1
ATOM 1541 C CA . ILE B 1 15 ? -0.141 -12.852 15.273 1 39.12 15 ILE B CA 1
ATOM 1542 C C . ILE B 1 15 ? 0.039 -11.414 14.766 1 39.12 15 ILE B C 1
ATOM 1544 O O . ILE B 1 15 ? -0.828 -10.883 14.07 1 39.12 15 ILE B O 1
ATOM 1548 N N . PRO B 1 16 ? 0.756 -10.648 15.43 1 42.59 16 PRO B N 1
ATOM 1549 C CA . PRO B 1 16 ? 1.033 -9.281 14.977 1 42.59 16 PRO B CA 1
ATOM 1550 C C . PRO B 1 16 ? 1.209 -9.188 13.461 1 42.59 16 PRO B C 1
ATOM 1552 O O . PRO B 1 16 ? 1.887 -10.023 12.867 1 42.59 16 PRO B O 1
ATOM 1555 N N . GLN B 1 17 ? 0.212 -8.852 12.742 1 50.53 17 GLN B N 1
ATOM 1556 C CA . GLN B 1 17 ? 0.274 -8.672 11.297 1 50.53 17 GLN B CA 1
ATOM 1557 C C . GLN B 1 17 ? 1.421 -7.746 10.906 1 50.53 17 GLN B C 1
ATOM 1559 O O . GLN B 1 17 ? 1.257 -6.523 10.875 1 50.53 17 GLN B O 1
ATOM 1564 N N . LYS B 1 18 ? 2.568 -7.996 11.367 1 57.66 18 LYS B N 1
ATOM 1565 C CA . LYS B 1 18 ? 3.719 -7.188 10.977 1 57.66 18 LYS B CA 1
ATOM 1566 C C . LYS B 1 18 ? 4.004 -7.328 9.484 1 57.66 18 LYS B C 1
ATOM 1568 O O . LYS B 1 18 ? 3.977 -8.43 8.938 1 57.66 18 LYS B O 1
ATOM 1573 N N . MET B 1 19 ? 3.92 -6.094 8.867 1 71.94 19 MET B N 1
ATOM 1574 C CA . MET B 1 19 ? 4.445 -6.164 7.508 1 71.94 19 MET B CA 1
ATOM 1575 C C . MET B 1 19 ? 5.785 -6.887 7.477 1 71.94 19 MET B C 1
ATOM 1577 O O . MET B 1 19 ? 6.617 -6.699 8.367 1 71.94 19 MET B O 1
ATOM 1581 N N . MET B 1 20 ? 5.945 -7.715 6.559 1 79.44 20 MET B N 1
ATOM 1582 C CA . MET B 1 20 ? 7.199 -8.445 6.41 1 79.44 20 MET B CA 1
ATOM 1583 C C . MET B 1 20 ? 8.359 -7.496 6.141 1 79.44 20 MET B C 1
ATOM 1585 O O . MET B 1 20 ? 8.203 -6.516 5.41 1 79.44 20 MET B O 1
ATOM 1589 N N . ARG B 1 21 ? 9.461 -7.773 6.742 1 77.75 21 ARG B N 1
ATOM 1590 C CA . ARG B 1 21 ? 10.641 -6.938 6.574 1 77.75 21 ARG B CA 1
ATOM 1591 C C . ARG B 1 21 ? 11.297 -7.176 5.215 1 77.75 21 ARG B C 1
ATOM 1593 O O . ARG B 1 21 ? 11.375 -8.312 4.754 1 77.75 21 ARG B O 1
ATOM 1600 N N . ASN B 1 22 ? 11.859 -6.141 4.637 1 79.12 22 ASN B N 1
ATOM 1601 C CA . ASN B 1 22 ? 12.633 -6.301 3.406 1 79.12 22 ASN B CA 1
ATOM 1602 C C . ASN B 1 22 ? 13.852 -7.191 3.623 1 79.12 22 ASN B C 1
ATOM 1604 O O . ASN B 1 22 ? 14.438 -7.199 4.711 1 79.12 22 ASN B O 1
ATOM 1608 N N . LEU B 1 23 ? 14.18 -7.926 2.691 1 83.31 23 LEU B N 1
ATOM 1609 C CA . LEU B 1 23 ? 15.32 -8.836 2.609 1 83.31 23 LEU B CA 1
ATOM 1610 C C . LEU B 1 23 ? 15.055 -10.117 3.396 1 83.31 23 LEU B C 1
ATOM 1612 O O . LEU B 1 23 ? 15.914 -10.992 3.471 1 83.31 23 LEU B O 1
ATOM 1616 N N . SER B 1 24 ? 13.883 -10.18 3.992 1 86.81 24 SER B N 1
ATOM 1617 C CA . SER B 1 24 ? 13.469 -11.438 4.609 1 86.81 24 SER B CA 1
ATOM 1618 C C . SER B 1 24 ? 12.898 -12.398 3.574 1 86.81 24 SER B C 1
ATOM 1620 O O . SER B 1 24 ? 12.633 -12.008 2.438 1 86.81 24 SER B O 1
ATOM 1622 N N . PHE B 1 25 ? 12.867 -13.664 4 1 92.75 25 PHE B N 1
ATOM 1623 C CA . PHE B 1 25 ? 12.195 -14.664 3.186 1 92.75 25 PHE B CA 1
ATOM 1624 C C . PHE B 1 25 ? 10.719 -14.758 3.562 1 92.75 25 PHE B C 1
ATOM 1626 O O . PHE B 1 25 ? 10.383 -15 4.727 1 92.75 25 PHE B O 1
ATOM 1633 N N . PRO B 1 26 ? 9.883 -14.516 2.557 1 93.88 26 PRO B N 1
ATOM 1634 C CA . PRO B 1 26 ? 8.469 -14.648 2.904 1 93.88 26 PRO B CA 1
ATOM 1635 C C . PRO B 1 26 ? 8.055 -16.094 3.168 1 93.88 26 PRO B C 1
ATOM 1637 O O . PRO B 1 26 ? 8.789 -17.016 2.803 1 93.88 26 PRO B O 1
ATOM 1640 N N . PRO B 1 27 ? 6.887 -16.266 3.828 1 96.12 27 PRO B N 1
ATOM 1641 C CA . PRO B 1 27 ? 6.406 -17.625 4.086 1 96.12 27 PRO B CA 1
ATOM 1642 C C . PRO B 1 27 ? 6.215 -18.438 2.807 1 96.12 27 PRO B C 1
ATOM 1644 O O . PRO B 1 27 ? 5.711 -17.906 1.81 1 96.12 27 PRO B O 1
ATOM 1647 N N . ALA B 1 28 ? 6.617 -19.656 2.898 1 97.19 28 ALA B N 1
ATOM 1648 C CA . ALA B 1 28 ? 6.367 -20.578 1.79 1 97.19 28 ALA B CA 1
ATOM 1649 C C . ALA B 1 28 ? 4.891 -20.953 1.714 1 97.19 28 ALA B C 1
ATOM 1651 O O . ALA B 1 28 ? 4.133 -20.719 2.658 1 97.19 28 ALA B O 1
ATOM 1652 N N . PHE B 1 29 ? 4.492 -21.406 0.506 1 98.25 29 PHE B N 1
ATOM 1653 C CA . PHE B 1 29 ? 3.127 -21.891 0.383 1 98.25 29 PHE B CA 1
ATOM 1654 C C . PHE B 1 29 ? 3.025 -22.938 -0.724 1 98.25 29 PHE B C 1
ATOM 1656 O O . PHE B 1 29 ? 3.959 -23.109 -1.51 1 98.25 29 PHE B O 1
ATOM 1663 N N . SER B 1 30 ? 2.01 -23.734 -0.651 1 98.5 30 SER B N 1
ATOM 1664 C CA . SER B 1 30 ? 1.518 -24.641 -1.687 1 98.5 30 SER B CA 1
ATOM 1665 C C . SER B 1 30 ? 0.018 -24.469 -1.904 1 98.5 30 SER B C 1
ATOM 1667 O O . SER B 1 30 ? -0.783 -24.766 -1.018 1 98.5 30 SER B O 1
ATOM 1669 N N . LEU B 1 31 ? -0.325 -23.891 -3.092 1 98.81 31 LEU B N 1
ATOM 1670 C CA . LEU B 1 31 ? -1.719 -23.578 -3.377 1 98.81 31 LEU B CA 1
ATOM 1671 C C . LEU B 1 31 ? -2.137 -24.125 -4.738 1 98.81 31 LEU B C 1
ATOM 1673 O O . LEU B 1 31 ? -1.331 -24.156 -5.672 1 98.81 31 LEU B O 1
ATOM 1677 N N . PRO B 1 32 ? -3.381 -24.578 -4.809 1 98.81 32 PRO B N 1
ATOM 1678 C CA . PRO B 1 32 ? -3.875 -24.922 -6.145 1 98.81 32 PRO B CA 1
ATOM 1679 C C . PRO B 1 32 ? -4.098 -23.688 -7.023 1 98.81 32 PRO B C 1
ATOM 1681 O O . PRO B 1 32 ? -4.512 -22.641 -6.527 1 98.81 32 PRO B O 1
ATOM 1684 N N . ASP B 1 33 ? -3.791 -23.859 -8.352 1 98.5 33 ASP B N 1
ATOM 1685 C CA . ASP B 1 33 ? -4.035 -22.766 -9.289 1 98.5 33 ASP B CA 1
ATOM 1686 C C . ASP B 1 33 ? -5.375 -22.938 -9.992 1 98.5 33 ASP B C 1
ATOM 1688 O O . ASP B 1 33 ? -6.172 -23.797 -9.625 1 98.5 33 ASP B O 1
ATOM 1692 N N . ASP B 1 34 ? -5.688 -22 -10.914 1 98 34 ASP B N 1
ATOM 1693 C CA . ASP B 1 34 ? -6.941 -21.953 -11.656 1 98 34 ASP B CA 1
ATOM 1694 C C . ASP B 1 34 ? -7.113 -23.188 -12.531 1 98 34 ASP B C 1
ATOM 1696 O O . ASP B 1 34 ? -8.164 -23.375 -13.148 1 98 34 ASP B O 1
ATOM 1700 N N . GLN B 1 35 ? -6.164 -24.109 -12.602 1 97.5 35 GLN B N 1
ATOM 1701 C CA . GLN B 1 35 ? -6.242 -25.391 -13.297 1 97.5 35 GLN B CA 1
ATOM 1702 C C . GLN B 1 35 ? -6.176 -26.547 -12.312 1 97.5 35 GLN B C 1
ATOM 1704 O O . GLN B 1 35 ? -5.93 -27.688 -12.711 1 97.5 35 GLN B O 1
ATOM 1709 N N . ASN B 1 36 ? -6.211 -26.219 -11.086 1 98 36 ASN B N 1
ATOM 1710 C CA . ASN B 1 36 ? -6.227 -27.188 -9.992 1 98 36 ASN B CA 1
ATOM 1711 C C . ASN B 1 36 ? -4.867 -27.859 -9.828 1 98 36 ASN B C 1
ATOM 1713 O O . ASN B 1 36 ? -4.781 -28.969 -9.281 1 98 36 ASN B O 1
ATOM 1717 N N . GLN B 1 37 ? -3.895 -27.281 -10.367 1 98.19 37 GLN B N 1
ATOM 1718 C CA . GLN B 1 37 ? -2.537 -27.766 -10.141 1 98.19 37 GLN B CA 1
ATOM 1719 C C . GLN B 1 37 ? -1.924 -27.141 -8.898 1 98.19 37 GLN B C 1
ATOM 1721 O O . GLN B 1 37 ? -1.979 -25.922 -8.719 1 98.19 37 GLN B O 1
ATOM 1726 N N . LEU B 1 38 ? -1.394 -27.984 -8.047 1 98.44 38 LEU B N 1
ATOM 1727 C CA . LEU B 1 38 ? -0.707 -27.469 -6.863 1 98.44 38 LEU B CA 1
ATOM 1728 C C . LEU B 1 38 ? 0.601 -26.797 -7.254 1 98.44 38 LEU B C 1
ATOM 1730 O O . LEU B 1 38 ? 1.413 -27.359 -7.98 1 98.44 38 LEU B O 1
ATOM 1734 N N . ARG B 1 39 ? 0.748 -25.578 -6.871 1 98.5 39 ARG B N 1
ATOM 1735 C CA . ARG B 1 39 ? 1.931 -24.766 -7.156 1 98.5 39 ARG B CA 1
ATOM 1736 C C . ARG B 1 39 ? 2.598 -24.297 -5.867 1 98.5 39 ARG B C 1
ATOM 1738 O O . ARG B 1 39 ? 1.92 -23.875 -4.93 1 98.5 39 ARG B O 1
ATOM 1745 N N . THR B 1 40 ? 3.924 -24.422 -5.809 1 98.44 40 THR B N 1
ATOM 1746 C CA . THR B 1 40 ? 4.676 -23.906 -4.668 1 98.44 40 THR B CA 1
ATOM 1747 C C . THR B 1 40 ? 5.328 -22.562 -5.012 1 98.44 40 THR B C 1
ATOM 1749 O O . THR B 1 40 ? 5.512 -22.25 -6.188 1 98.44 40 THR B O 1
ATOM 1752 N N . LEU B 1 41 ? 5.664 -21.812 -3.959 1 98.06 41 LEU B N 1
ATOM 1753 C CA . LEU B 1 41 ? 6.355 -20.547 -4.16 1 98.06 41 LEU B CA 1
ATOM 1754 C C . LEU B 1 41 ? 7.633 -20.75 -4.969 1 98.06 41 LEU B C 1
ATOM 1756 O O . LEU B 1 41 ? 7.906 -20 -5.91 1 98.06 41 LEU B O 1
ATOM 1760 N N . ASP B 1 42 ? 8.367 -21.688 -4.633 1 96.81 42 ASP B N 1
ATOM 1761 C CA . ASP B 1 42 ? 9.641 -21.953 -5.297 1 96.81 42 ASP B CA 1
ATOM 1762 C C . ASP B 1 42 ? 9.43 -22.297 -6.77 1 96.81 42 ASP B C 1
ATOM 1764 O O . ASP B 1 42 ? 10.164 -21.812 -7.637 1 96.81 42 ASP B O 1
ATOM 1768 N N . GLU B 1 43 ? 8.453 -23.188 -7.027 1 96.94 43 GLU B N 1
ATOM 1769 C CA . GLU B 1 43 ? 8.141 -23.562 -8.406 1 96.94 43 GLU B CA 1
ATOM 1770 C C . GLU B 1 43 ? 7.727 -22.344 -9.227 1 96.94 43 GLU B C 1
ATOM 1772 O O . GLU B 1 43 ? 8.086 -22.219 -10.398 1 96.94 43 GLU B O 1
ATOM 1777 N N . LEU B 1 44 ? 7.02 -21.453 -8.617 1 97.31 44 LEU B N 1
ATOM 1778 C CA . LEU B 1 44 ? 6.492 -20.281 -9.305 1 97.31 44 LEU B CA 1
ATOM 1779 C C . LEU B 1 44 ? 7.609 -19.281 -9.617 1 97.31 44 LEU B C 1
ATOM 1781 O O . LEU B 1 44 ? 7.594 -18.641 -10.672 1 97.31 44 LEU B O 1
ATOM 1785 N N . ARG B 1 45 ? 8.531 -19.156 -8.734 1 95.19 45 ARG B N 1
ATOM 1786 C CA . ARG B 1 45 ? 9.625 -18.203 -8.891 1 95.19 45 ARG B CA 1
ATOM 1787 C C . ARG B 1 45 ? 10.617 -18.672 -9.953 1 95.19 45 ARG B C 1
ATOM 1789 O O . ARG B 1 45 ? 11.078 -17.875 -10.766 1 95.19 45 ARG B O 1
ATOM 1796 N N . GLN B 1 46 ? 10.945 -19.969 -9.906 1 95.75 46 GLN B N 1
ATOM 1797 C CA . GLN B 1 46 ? 11.938 -20.547 -10.797 1 95.75 46 GLN B CA 1
ATOM 1798 C C . GLN B 1 46 ? 13.258 -19.781 -10.719 1 95.75 46 GLN B C 1
ATOM 1800 O O . GLN B 1 46 ? 13.867 -19.469 -11.742 1 95.75 46 GLN B O 1
ATOM 1805 N N . ASN B 1 47 ? 13.625 -19.359 -9.531 1 93.25 47 ASN B N 1
ATOM 1806 C CA . ASN B 1 47 ? 14.852 -18.625 -9.219 1 93.25 47 ASN B CA 1
ATOM 1807 C C . ASN B 1 47 ? 14.906 -17.281 -9.93 1 93.25 47 ASN B C 1
ATOM 1809 O O . ASN B 1 47 ? 15.992 -16.797 -10.258 1 93.25 47 ASN B O 1
ATOM 1813 N N . LYS B 1 48 ? 13.797 -16.766 -10.289 1 92.56 48 LYS B N 1
ATOM 1814 C CA . LYS B 1 48 ? 13.656 -15.438 -10.883 1 92.56 48 LYS B CA 1
ATOM 1815 C C . LYS B 1 48 ? 12.922 -14.492 -9.945 1 92.56 48 LYS B C 1
ATOM 1817 O O . LYS B 1 48 ? 12.281 -14.93 -8.984 1 92.56 48 LYS B O 1
ATOM 1822 N N . PRO B 1 49 ? 13.047 -13.148 -10.242 1 89.38 49 PRO B N 1
ATOM 1823 C CA . PRO B 1 49 ? 12.18 -12.227 -9.508 1 89.38 49 PRO B CA 1
ATOM 1824 C C . PRO B 1 49 ? 10.695 -12.531 -9.695 1 89.38 49 PRO B C 1
ATOM 1826 O O . PRO B 1 49 ? 10.289 -12.984 -10.766 1 89.38 49 PRO B O 1
ATOM 1829 N N . LEU B 1 50 ? 9.953 -12.312 -8.609 1 93.5 50 LEU B N 1
ATOM 1830 C CA . LEU B 1 50 ? 8.531 -12.641 -8.633 1 93.5 50 LEU B CA 1
ATOM 1831 C C . LEU B 1 50 ? 7.691 -11.469 -8.141 1 93.5 50 LEU B C 1
ATOM 1833 O O . LEU B 1 50 ? 7.973 -10.898 -7.09 1 93.5 50 LEU B O 1
ATOM 1837 N N . VAL B 1 51 ? 6.809 -11.07 -8.938 1 92.25 51 VAL B N 1
ATOM 1838 C CA . VAL B 1 51 ? 5.73 -10.188 -8.5 1 92.25 51 VAL B CA 1
ATOM 1839 C C . VAL B 1 51 ? 4.555 -11.023 -7.988 1 92.25 51 VAL B C 1
ATOM 1841 O O . VAL B 1 51 ? 3.949 -11.781 -8.75 1 92.25 51 VAL B O 1
ATOM 1844 N N . LEU B 1 52 ? 4.242 -10.875 -6.754 1 95.44 52 LEU B N 1
ATOM 1845 C CA . LEU B 1 52 ? 3.172 -11.602 -6.086 1 95.44 52 LEU B CA 1
ATOM 1846 C C . LEU B 1 52 ? 2.02 -10.672 -5.727 1 95.44 52 LEU B C 1
ATOM 1848 O O . LEU B 1 52 ? 2.182 -9.766 -4.902 1 95.44 52 LEU B O 1
ATOM 1852 N N . LEU B 1 53 ? 0.895 -10.922 -6.309 1 94.56 53 LEU B N 1
ATOM 1853 C CA . LEU B 1 53 ? -0.274 -10.07 -6.109 1 94.56 53 LEU B CA 1
ATOM 1854 C C . LEU B 1 53 ? -1.305 -10.766 -5.227 1 94.56 53 LEU B C 1
ATOM 1856 O O . LEU B 1 53 ? -1.569 -11.953 -5.391 1 94.56 53 LEU B O 1
ATOM 1860 N N . PHE B 1 54 ? -1.771 -10.023 -4.285 1 93.62 54 PHE B N 1
ATOM 1861 C CA . PHE B 1 54 ? -2.982 -10.414 -3.572 1 93.62 54 PHE B CA 1
ATOM 1862 C C . PHE B 1 54 ? -4.152 -9.523 -3.971 1 93.62 54 PHE B C 1
ATOM 1864 O O . PHE B 1 54 ? -3.998 -8.305 -4.094 1 93.62 54 PHE B O 1
ATOM 1871 N N . PHE B 1 55 ? -5.285 -10.133 -4.176 1 92.12 55 PHE B N 1
ATOM 1872 C CA . PHE B 1 55 ? -6.469 -9.352 -4.512 1 92.12 55 PHE B CA 1
ATOM 1873 C C . PHE B 1 55 ? -7.691 -9.875 -3.764 1 92.12 55 PHE B C 1
ATOM 1875 O O . PHE B 1 55 ? -7.695 -11.008 -3.289 1 92.12 55 PHE B O 1
ATOM 1882 N N . ARG B 1 56 ? -8.734 -9.109 -3.58 1 89.5 56 ARG B N 1
ATOM 1883 C CA . ARG B 1 56 ? -9.859 -9.422 -2.705 1 89.5 56 ARG B CA 1
ATOM 1884 C C . ARG B 1 56 ? -10.617 -10.648 -3.199 1 89.5 56 ARG B C 1
ATOM 1886 O O . ARG B 1 56 ? -10.953 -11.531 -2.412 1 89.5 56 ARG B O 1
ATOM 1893 N N . GLY B 1 57 ? -10.891 -10.578 -4.496 1 91.25 57 GLY B N 1
ATOM 1894 C CA . GLY B 1 57 ? -11.664 -11.664 -5.09 1 91.25 57 GLY B CA 1
ATOM 1895 C C . GLY B 1 57 ? -12.25 -11.305 -6.441 1 91.25 57 GLY B C 1
ATOM 1896 O O . GLY B 1 57 ? -12.273 -10.133 -6.828 1 91.25 57 GLY B O 1
ATOM 1897 N N . ALA B 1 58 ? -12.766 -12.328 -7.109 1 92.25 58 ALA B N 1
ATOM 1898 C CA . ALA B 1 58 ? -13.305 -12.195 -8.461 1 92.25 58 ALA B CA 1
ATOM 1899 C C . ALA B 1 58 ? -14.531 -11.281 -8.477 1 92.25 58 ALA B C 1
ATOM 1901 O O . ALA B 1 58 ? -14.844 -10.664 -9.492 1 92.25 58 ALA B O 1
ATOM 1902 N N . PHE B 1 59 ? -15.164 -11.078 -7.422 1 87.94 59 PHE B N 1
ATOM 1903 C CA . PHE B 1 59 ? -16.406 -10.32 -7.332 1 87.94 59 PHE B CA 1
ATOM 1904 C C . PHE B 1 59 ? -16.125 -8.828 -7.316 1 87.94 59 PHE B C 1
ATOM 1906 O O . PHE B 1 59 ? -17.047 -8.016 -7.461 1 87.94 59 PHE B O 1
ATOM 1913 N N . CYS B 1 60 ? -14.969 -8.492 -7.156 1 85.94 60 CYS B N 1
ATOM 1914 C CA . CYS B 1 60 ? -14.602 -7.102 -6.91 1 85.94 60 CYS B CA 1
ATOM 1915 C C . CYS B 1 60 ? -14.188 -6.41 -8.203 1 85.94 60 CYS B C 1
ATOM 1917 O O . CYS B 1 60 ? -13.203 -6.801 -8.828 1 85.94 60 CYS B O 1
ATOM 1919 N N . ALA B 1 61 ? -14.742 -5.305 -8.57 1 84.38 61 ALA B N 1
ATOM 1920 C CA . ALA B 1 61 ? -14.477 -4.59 -9.82 1 84.38 61 ALA B CA 1
ATOM 1921 C C . ALA B 1 61 ? -13.07 -4.008 -9.836 1 84.38 61 ALA B C 1
ATOM 1923 O O . ALA B 1 61 ? -12.391 -4.039 -10.859 1 84.38 61 ALA B O 1
ATOM 1924 N N . THR B 1 62 ? -12.656 -3.49 -8.703 1 83.69 62 THR B N 1
ATOM 1925 C CA . THR B 1 62 ? -11.32 -2.904 -8.641 1 83.69 62 THR B CA 1
ATOM 1926 C C . THR B 1 62 ? -10.25 -3.982 -8.789 1 83.69 62 THR B C 1
ATOM 1928 O O . THR B 1 62 ? -9.195 -3.734 -9.375 1 83.69 62 THR B O 1
ATOM 1931 N N . ALA B 1 63 ? -10.539 -5.105 -8.258 1 88.31 63 ALA B N 1
ATOM 1932 C CA . ALA B 1 63 ? -9.617 -6.223 -8.422 1 88.31 63 ALA B CA 1
ATOM 1933 C C . ALA B 1 63 ? -9.461 -6.586 -9.898 1 88.31 63 ALA B C 1
ATOM 1935 O O . ALA B 1 63 ? -8.344 -6.789 -10.375 1 88.31 63 ALA B O 1
ATOM 1936 N N . ARG B 1 64 ? -10.531 -6.664 -10.57 1 90.62 64 ARG B N 1
ATOM 1937 C CA . ARG B 1 64 ? -10.484 -6.996 -11.992 1 90.62 64 ARG B CA 1
ATOM 1938 C C . ARG B 1 64 ? -9.711 -5.945 -12.781 1 90.62 64 ARG B C 1
ATOM 1940 O O . ARG B 1 64 ? -8.906 -6.281 -13.648 1 90.62 64 ARG B O 1
ATOM 1947 N N . ARG B 1 65 ? -9.938 -4.746 -12.469 1 86.75 65 ARG B N 1
ATOM 1948 C CA . ARG B 1 65 ? -9.227 -3.652 -13.125 1 86.75 65 ARG B CA 1
ATOM 1949 C C . ARG B 1 65 ? -7.719 -3.766 -12.898 1 86.75 65 ARG B C 1
ATOM 1951 O O . ARG B 1 65 ? -6.934 -3.611 -13.828 1 86.75 65 ARG B O 1
ATOM 1958 N N . ASP B 1 66 ? -7.363 -4 -11.695 1 87.5 66 ASP B N 1
ATOM 1959 C CA . ASP B 1 66 ? -5.945 -4.109 -11.359 1 87.5 66 ASP B CA 1
ATOM 1960 C C . ASP B 1 66 ? -5.305 -5.297 -12.07 1 87.5 66 ASP B C 1
ATOM 1962 O O . ASP B 1 66 ? -4.199 -5.184 -12.609 1 87.5 66 ASP B O 1
ATOM 1966 N N . LEU B 1 67 ? -5.953 -6.434 -12.062 1 92.69 67 LEU B N 1
ATOM 1967 C CA . LEU B 1 67 ? -5.434 -7.609 -12.75 1 92.69 67 LEU B CA 1
ATOM 1968 C C . LEU B 1 67 ? -5.246 -7.34 -14.242 1 92.69 67 LEU B C 1
ATOM 1970 O O . LEU B 1 67 ? -4.262 -7.777 -14.836 1 92.69 67 LEU B O 1
ATOM 1974 N N . LEU B 1 68 ? -6.145 -6.582 -14.852 1 92.5 68 LEU B N 1
ATOM 1975 C CA . LEU B 1 68 ? -6.035 -6.234 -16.266 1 92.5 68 LEU B CA 1
ATOM 1976 C C . LEU B 1 68 ? -4.836 -5.324 -16.516 1 92.5 68 LEU B C 1
ATOM 1978 O O . LEU B 1 68 ? -4.145 -5.465 -17.531 1 92.5 68 LEU B O 1
ATOM 1982 N N . ALA B 1 69 ? -4.621 -4.438 -15.609 1 87.25 69 ALA B N 1
ATOM 1983 C CA . ALA B 1 69 ? -3.459 -3.561 -15.727 1 87.25 69 ALA B CA 1
ATOM 1984 C C . ALA B 1 69 ? -2.164 -4.367 -15.719 1 87.25 69 ALA B C 1
ATOM 1986 O O . ALA B 1 69 ? -1.229 -4.055 -16.453 1 87.25 69 ALA B O 1
ATOM 1987 N N . TYR B 1 70 ? -2.072 -5.383 -14.883 1 89.44 70 TYR B N 1
ATOM 1988 C CA . TYR B 1 70 ? -0.894 -6.242 -14.844 1 89.44 70 TYR B CA 1
ATOM 1989 C C . TYR B 1 70 ? -0.823 -7.125 -16.094 1 89.44 70 TYR B C 1
ATOM 1991 O O . TYR B 1 70 ? 0.268 -7.441 -16.562 1 89.44 70 TYR B O 1
ATOM 1999 N N . SER B 1 71 ? -1.993 -7.562 -16.547 1 92.62 71 SER B N 1
ATOM 2000 C CA . SER B 1 71 ? -2.033 -8.328 -17.797 1 92.62 71 SER B CA 1
ATOM 2001 C C . SER B 1 71 ? -1.415 -7.543 -18.938 1 92.62 71 SER B C 1
ATOM 2003 O O . SER B 1 71 ? -0.703 -8.109 -19.781 1 92.62 71 SER B O 1
ATOM 2005 N N . ASP B 1 72 ? -1.604 -6.242 -18.984 1 89.94 72 ASP B N 1
ATOM 2006 C CA . ASP B 1 72 ? -1.114 -5.367 -20.031 1 89.94 72 ASP B CA 1
ATOM 2007 C C . ASP B 1 72 ? 0.412 -5.344 -20.062 1 89.94 72 ASP B C 1
ATOM 2009 O O . ASP B 1 72 ? 1.014 -5.07 -21.109 1 89.94 72 ASP B O 1
ATOM 2013 N N . ILE B 1 73 ? 1.04 -5.645 -18.969 1 86.62 73 ILE B N 1
ATOM 2014 C CA . ILE B 1 73 ? 2.494 -5.543 -18.906 1 86.62 73 ILE B CA 1
ATOM 2015 C C . ILE B 1 73 ? 3.098 -6.922 -18.656 1 86.62 73 ILE B C 1
ATOM 2017 O O . ILE B 1 73 ? 4.293 -7.043 -18.391 1 86.62 73 ILE B O 1
ATOM 2021 N N . TYR B 1 74 ? 2.311 -7.895 -18.719 1 91.31 74 TYR B N 1
ATOM 2022 C CA . TYR B 1 74 ? 2.748 -9.242 -18.375 1 91.31 74 TYR B CA 1
ATOM 2023 C C . TYR B 1 74 ? 3.93 -9.672 -19.234 1 91.31 74 TYR B C 1
ATOM 2025 O O . TYR B 1 74 ? 4.914 -10.211 -18.719 1 91.31 74 TYR B O 1
ATOM 2033 N N . GLU B 1 75 ? 3.844 -9.461 -20.531 1 90.94 75 GLU B N 1
ATOM 2034 C CA . GLU B 1 75 ? 4.918 -9.836 -21.453 1 90.94 75 GLU B CA 1
ATOM 2035 C C . GLU B 1 75 ? 6.211 -9.102 -21.109 1 90.94 75 GLU B C 1
ATOM 2037 O O . GLU B 1 75 ? 7.293 -9.695 -21.141 1 90.94 75 GLU B O 1
ATOM 2042 N N . ARG B 1 76 ? 6.109 -7.875 -20.781 1 85 76 ARG B N 1
ATOM 2043 C CA . ARG B 1 76 ? 7.277 -7.086 -20.422 1 85 76 ARG B CA 1
ATOM 2044 C C . ARG B 1 76 ? 7.93 -7.637 -19.156 1 85 76 ARG B C 1
ATOM 2046 O O . ARG B 1 76 ? 9.156 -7.703 -19.062 1 85 76 ARG B O 1
ATOM 2053 N N . ILE B 1 77 ? 7.148 -8.039 -18.156 1 87.56 77 ILE B N 1
ATOM 2054 C 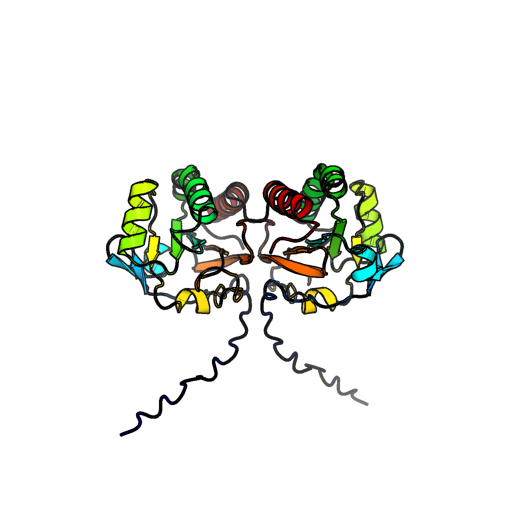CA . ILE B 1 77 ? 7.652 -8.648 -16.922 1 87.56 77 ILE B CA 1
ATOM 2055 C C . ILE B 1 77 ? 8.477 -9.891 -17.266 1 87.56 77 ILE B C 1
ATOM 2057 O O . ILE B 1 77 ? 9.578 -10.07 -16.75 1 87.56 77 ILE B O 1
ATOM 2061 N N . GLY B 1 78 ? 7.879 -10.68 -18.109 1 90.44 78 GLY B N 1
ATOM 2062 C CA . GLY B 1 78 ? 8.586 -11.867 -18.562 1 90.44 78 GLY B CA 1
ATOM 2063 C C . GLY B 1 78 ? 9.883 -11.555 -19.281 1 90.44 78 GLY B C 1
ATOM 2064 O O . GLY B 1 78 ? 10.898 -12.211 -19.062 1 90.44 78 GLY B O 1
ATOM 2065 N N . ASN B 1 79 ? 9.852 -10.508 -20.125 1 88.94 79 ASN B N 1
ATOM 2066 C CA . ASN B 1 79 ? 11.031 -10.109 -20.891 1 88.94 79 ASN B CA 1
ATOM 2067 C C . ASN B 1 79 ? 12.148 -9.625 -19.969 1 88.94 79 ASN B C 1
ATOM 2069 O O . ASN B 1 79 ? 13.328 -9.742 -20.297 1 88.94 79 ASN B O 1
ATOM 2073 N N . LEU B 1 80 ? 11.812 -9.211 -18.828 1 84.69 80 LEU B N 1
ATOM 2074 C CA . LEU B 1 80 ? 12.781 -8.727 -17.859 1 84.69 80 LEU B CA 1
ATOM 2075 C C . LEU B 1 80 ? 13.258 -9.859 -16.953 1 84.69 80 LEU B C 1
ATOM 2077 O O . LEU B 1 80 ? 14.008 -9.625 -16 1 84.69 80 LEU B O 1
ATOM 2081 N N . GLY B 1 81 ? 12.75 -10.969 -17.203 1 88.5 81 GLY B N 1
ATOM 2082 C CA . GLY B 1 81 ? 13.211 -12.133 -16.453 1 88.5 81 GLY B CA 1
ATOM 2083 C C . GLY B 1 81 ? 12.477 -12.328 -15.141 1 88.5 81 GLY B C 1
ATOM 2084 O O . GLY B 1 81 ? 13.016 -12.938 -14.219 1 88.5 81 GLY B O 1
ATOM 2085 N N . ALA B 1 82 ? 11.297 -11.828 -15.055 1 89.38 82 ALA B N 1
ATOM 2086 C CA . ALA B 1 82 ? 10.523 -11.938 -13.82 1 89.38 82 ALA B CA 1
ATOM 2087 C C . ALA B 1 82 ? 9.242 -12.734 -14.039 1 89.38 82 ALA B C 1
ATOM 2089 O O . ALA B 1 82 ? 8.859 -13 -15.18 1 89.38 82 ALA B O 1
ATOM 2090 N N . LYS B 1 83 ? 8.633 -13.164 -12.953 1 95.25 83 LYS B N 1
ATOM 2091 C CA . LYS B 1 83 ? 7.371 -13.898 -12.938 1 95.25 83 LYS B CA 1
ATOM 2092 C C . LYS B 1 83 ? 6.273 -13.094 -12.25 1 95.25 83 LYS B C 1
ATOM 2094 O O . LYS B 1 83 ? 6.559 -12.148 -11.516 1 95.25 83 LYS B O 1
ATOM 2099 N N . LEU B 1 84 ? 5.086 -13.438 -12.555 1 95.38 84 LEU B N 1
ATOM 2100 C CA . LEU B 1 84 ? 3.912 -12.805 -11.961 1 95.38 84 LEU B CA 1
ATOM 2101 C C . LEU B 1 84 ? 2.875 -13.852 -11.562 1 95.38 84 LEU B C 1
ATOM 2103 O O . LEU B 1 84 ? 2.566 -14.758 -12.344 1 95.38 84 LEU B O 1
ATOM 2107 N N . VAL B 1 85 ? 2.363 -13.766 -10.344 1 97.75 85 VAL B N 1
ATOM 2108 C CA . VAL B 1 85 ? 1.312 -14.641 -9.844 1 97.75 85 VAL B CA 1
ATOM 2109 C C . VAL B 1 85 ? 0.332 -13.844 -8.992 1 97.75 85 VAL B C 1
ATOM 2111 O O . VAL B 1 85 ? 0.718 -12.867 -8.344 1 97.75 85 VAL B O 1
ATOM 2114 N N . ALA B 1 86 ? -0.913 -14.242 -9.016 1 98 86 ALA B N 1
ATOM 2115 C CA . ALA B 1 86 ? -1.922 -13.586 -8.188 1 98 86 ALA B CA 1
ATOM 2116 C C . ALA B 1 86 ? -2.639 -14.602 -7.293 1 98 86 ALA B C 1
ATOM 2118 O O . ALA B 1 86 ? -2.844 -15.75 -7.684 1 98 86 ALA B O 1
ATOM 2119 N N . ILE B 1 87 ? -2.998 -14.133 -6.117 1 98.25 87 ILE B N 1
ATOM 2120 C CA . ILE B 1 87 ? -3.617 -14.984 -5.109 1 98.25 87 ILE B CA 1
ATOM 2121 C C . ILE B 1 87 ? -4.895 -14.328 -4.59 1 98.25 87 ILE B C 1
ATOM 2123 O O . ILE B 1 87 ? -4.918 -13.125 -4.34 1 98.25 87 ILE B O 1
ATOM 2127 N N . SER B 1 88 ? -5.914 -15.055 -4.43 1 96.81 88 SER B N 1
ATOM 2128 C CA . SER B 1 88 ? -7.105 -14.641 -3.693 1 96.81 88 SER B CA 1
ATOM 2129 C C . SER B 1 88 ? -7.707 -15.812 -2.918 1 96.81 88 SER B C 1
ATOM 2131 O O . SER B 1 88 ? -7.176 -16.922 -2.947 1 96.81 88 SER B O 1
ATOM 2133 N N . VAL B 1 89 ? -8.758 -15.5 -2.219 1 95.56 89 VAL B N 1
ATOM 2134 C CA . VAL B 1 89 ? -9.391 -16.516 -1.398 1 95.56 89 VAL B CA 1
ATOM 2135 C C . VAL B 1 89 ? -10.516 -17.188 -2.188 1 95.56 89 VAL B C 1
ATOM 2137 O O . VAL B 1 89 ? -11.289 -17.969 -1.635 1 95.56 89 VAL B O 1
ATOM 2140 N N . ASP B 1 90 ? -10.609 -16.922 -3.455 1 96.94 90 ASP B N 1
ATOM 2141 C CA . ASP B 1 90 ? -11.609 -17.531 -4.332 1 96.94 90 ASP B CA 1
ATOM 2142 C C . ASP B 1 90 ? -11.32 -19.016 -4.547 1 96.94 90 ASP B C 1
ATOM 2144 O O . ASP B 1 90 ? -10.18 -19.453 -4.406 1 96.94 90 ASP B O 1
ATOM 2148 N N . SER B 1 91 ? -12.336 -19.766 -4.887 1 97.81 91 SER B N 1
ATOM 2149 C CA . SER B 1 91 ? -12.156 -21.156 -5.27 1 97.81 91 SER B CA 1
ATOM 2150 C C . SER B 1 91 ? -11.445 -21.266 -6.617 1 97.81 91 SER B C 1
ATOM 2152 O O . SER B 1 91 ? -11.438 -20.328 -7.402 1 97.81 91 SER B O 1
ATOM 2154 N N . THR B 1 92 ? -10.898 -22.516 -6.875 1 98.44 92 THR B N 1
ATOM 2155 C CA . THR B 1 92 ? -10.234 -22.75 -8.148 1 98.44 92 THR B CA 1
ATOM 2156 C C . THR B 1 92 ? -11.211 -22.562 -9.312 1 98.44 92 THR B C 1
ATOM 2158 O O . THR B 1 92 ? -10.836 -22.062 -10.375 1 98.44 92 THR B O 1
ATOM 2161 N N . SER B 1 93 ? -12.453 -22.938 -9.109 1 98.25 93 SER B N 1
ATOM 2162 C CA . SER B 1 93 ? -13.461 -22.797 -10.148 1 98.25 93 SER B CA 1
ATOM 2163 C C . SER B 1 93 ? -13.727 -21.328 -10.453 1 98.25 93 SER B C 1
ATOM 2165 O O . SER B 1 93 ? -13.836 -20.938 -11.617 1 98.25 93 SER B O 1
ATOM 2167 N N . GLU B 1 94 ? -13.852 -20.516 -9.461 1 97.81 94 GLU B N 1
ATOM 2168 C CA . GLU B 1 94 ? -14.055 -19.094 -9.641 1 97.81 94 GLU B CA 1
ATOM 2169 C C . GLU B 1 94 ? -12.859 -18.453 -10.336 1 97.81 94 GLU B C 1
ATOM 2171 O O . GLU B 1 94 ? -13.023 -17.562 -11.188 1 97.81 94 GLU B O 1
ATOM 2176 N N . LEU B 1 95 ? -11.727 -18.906 -9.984 1 98.56 95 LEU B N 1
ATOM 2177 C CA . LEU B 1 95 ? -10.508 -18.344 -10.57 1 98.56 95 LEU B CA 1
ATOM 2178 C C . LEU B 1 95 ? -10.383 -18.75 -12.031 1 98.56 95 LEU B C 1
ATOM 2180 O O . LEU B 1 95 ? -9.891 -17.984 -12.859 1 98.56 95 LEU B O 1
ATOM 2184 N N . GLN B 1 96 ? -10.734 -19.969 -12.297 1 98.38 96 GLN B N 1
ATOM 2185 C CA . GLN B 1 96 ? -10.742 -20.406 -13.688 1 98.38 96 GLN B CA 1
ATOM 2186 C C . GLN B 1 96 ? -11.656 -19.516 -14.531 1 98.38 96 GLN B C 1
ATOM 2188 O O . GLN B 1 96 ? -11.281 -19.078 -15.617 1 98.38 96 GLN B O 1
ATOM 2193 N N . LEU B 1 97 ? -12.836 -19.266 -14.055 1 98.25 97 LEU B N 1
ATOM 2194 C CA . LEU B 1 97 ? -13.781 -18.406 -14.75 1 98.25 97 LEU B CA 1
ATOM 2195 C C . LEU B 1 97 ? -13.219 -17 -14.93 1 98.25 97 LEU B C 1
ATOM 2197 O O . LEU B 1 97 ? -13.359 -16.406 -16 1 98.25 97 LEU B O 1
ATOM 2201 N N . LEU B 1 98 ? -12.617 -16.516 -13.914 1 98.25 98 LEU B N 1
ATOM 2202 C CA . LEU B 1 98 ? -12.008 -15.18 -13.961 1 98.25 98 LEU B CA 1
ATOM 2203 C C . LEU B 1 98 ? -10.906 -15.117 -15.016 1 98.25 98 LEU B C 1
ATOM 2205 O O . LEU B 1 98 ? -10.859 -14.18 -15.812 1 98.25 98 LEU B O 1
ATOM 2209 N N . ARG B 1 99 ? -10.031 -16.062 -14.961 1 97.94 99 ARG B N 1
ATOM 2210 C CA . ARG B 1 99 ? -8.938 -16.141 -15.922 1 97.94 99 ARG B CA 1
ATOM 2211 C C . ARG B 1 99 ? -9.461 -16.125 -17.359 1 97.94 99 ARG B C 1
ATOM 2213 O O . ARG B 1 99 ? -8.945 -15.398 -18.203 1 97.94 99 ARG B O 1
ATOM 2220 N N . ASP B 1 100 ? -10.453 -16.922 -17.594 1 97.56 100 ASP B N 1
ATOM 2221 C CA . ASP B 1 100 ? -11.023 -17.031 -18.938 1 97.56 100 ASP B CA 1
ATOM 2222 C C . ASP B 1 100 ? -11.703 -15.727 -19.344 1 97.56 100 ASP B C 1
ATOM 2224 O O . ASP B 1 100 ? -11.523 -15.266 -20.484 1 97.56 100 ASP B O 1
ATOM 2228 N N . LYS B 1 101 ? -12.43 -15.188 -18.469 1 97.31 101 LYS B N 1
ATOM 2229 C CA . LYS B 1 101 ? -13.164 -13.961 -18.75 1 97.31 101 LYS B CA 1
ATOM 2230 C C . LYS B 1 101 ? -12.219 -12.812 -19.094 1 97.31 101 LYS B C 1
ATOM 2232 O O . LYS B 1 101 ? -12.469 -12.031 -20 1 97.31 101 LYS B O 1
ATOM 2237 N N . LEU B 1 102 ? -11.117 -12.727 -18.359 1 97.38 102 LEU B N 1
ATOM 2238 C CA . LEU B 1 102 ? -10.195 -11.609 -18.516 1 97.38 102 LEU B CA 1
ATOM 2239 C C . LEU B 1 102 ? -9.031 -11.992 -19.422 1 97.38 102 LEU B C 1
ATOM 2241 O O . LEU B 1 102 ? -8.172 -11.156 -19.719 1 97.38 102 LEU B O 1
ATOM 2245 N N . GLU B 1 103 ? -8.961 -13.203 -19.812 1 97.38 103 GLU B N 1
ATOM 2246 C CA . GLU B 1 103 ? -7.906 -13.727 -20.672 1 97.38 103 GLU B CA 1
ATOM 2247 C C . GLU B 1 103 ? -6.523 -13.477 -20.078 1 97.38 103 GLU B C 1
ATOM 2249 O O . GLU B 1 103 ? -5.629 -12.969 -20.75 1 97.38 103 GLU B O 1
ATOM 2254 N N . LEU B 1 104 ? -6.43 -13.789 -18.844 1 97.56 104 LEU B N 1
ATOM 2255 C CA . LEU B 1 104 ? -5.168 -13.602 -18.125 1 97.56 104 LEU B CA 1
ATOM 2256 C C . LEU B 1 104 ? -4.16 -14.68 -18.516 1 97.56 104 LEU B C 1
ATOM 2258 O O . LEU B 1 104 ? -4.535 -15.836 -18.734 1 97.56 104 LEU B O 1
ATOM 2262 N N . GLN B 1 105 ? -2.857 -14.266 -18.516 1 96.44 105 GLN B N 1
ATOM 2263 C CA . GLN B 1 105 ? -1.819 -15.18 -18.984 1 96.44 105 GLN B CA 1
ATOM 2264 C C . GLN B 1 105 ? -0.918 -15.625 -17.828 1 96.44 105 GLN B C 1
ATOM 2266 O O . GLN B 1 105 ? 0.101 -16.281 -18.047 1 96.44 105 GLN B O 1
ATOM 2271 N N . PHE B 1 106 ? -1.22 -15.258 -16.656 1 96.44 106 PHE B N 1
ATOM 2272 C CA . PHE B 1 106 ? -0.469 -15.656 -15.477 1 96.44 106 PHE B CA 1
ATOM 2273 C C . PHE B 1 106 ? -1.352 -16.453 -14.516 1 96.44 106 PHE B C 1
ATOM 2275 O O . PHE B 1 106 ? -2.578 -16.312 -14.547 1 96.44 106 PHE B O 1
ATOM 2282 N N . PRO B 1 107 ? -0.795 -17.25 -13.664 1 98 107 PRO B N 1
ATOM 2283 C CA . PRO B 1 107 ? -1.59 -18.109 -12.789 1 98 107 PRO B CA 1
ATOM 2284 C C . PRO B 1 107 ? -2.314 -17.344 -11.688 1 98 107 PRO B C 1
ATOM 2286 O O . PRO B 1 107 ? -1.775 -16.359 -11.156 1 98 107 PRO B O 1
ATOM 2289 N N . LEU B 1 108 ? -3.486 -17.812 -11.43 1 98.75 108 LEU B N 1
ATOM 2290 C CA . LEU B 1 108 ? -4.262 -17.406 -10.258 1 98.75 108 LEU B CA 1
ATOM 2291 C C . LEU B 1 108 ? -4.316 -18.547 -9.227 1 98.75 108 LEU B C 1
ATOM 2293 O O . LEU B 1 108 ? -4.672 -19.672 -9.562 1 98.75 108 LEU B O 1
ATOM 2297 N N . LEU B 1 109 ? -3.959 -18.234 -7.984 1 98.88 109 LEU B N 1
ATOM 2298 C CA . LEU B 1 109 ? -3.91 -19.25 -6.949 1 98.88 109 LEU B CA 1
ATOM 2299 C C . LEU B 1 109 ? -5.055 -19.078 -5.957 1 98.88 109 LEU B C 1
ATOM 2301 O O . LEU B 1 109 ? -5.406 -17.953 -5.602 1 98.88 109 LEU B O 1
ATOM 2305 N N . SER B 1 110 ? -5.539 -20.219 -5.492 1 98.75 110 SER B N 1
ATOM 2306 C CA . SER B 1 110 ? -6.648 -20.25 -4.547 1 98.75 110 SER B CA 1
ATOM 2307 C C . SER B 1 110 ? -6.152 -20.453 -3.117 1 98.75 110 SER B C 1
ATOM 2309 O O . SER B 1 110 ? -5.59 -21.5 -2.789 1 98.75 110 SER B O 1
ATOM 2311 N N . ASP B 1 111 ? -6.285 -19.422 -2.342 1 98.19 111 ASP B N 1
ATOM 2312 C CA . ASP B 1 111 ? -6.027 -19.469 -0.906 1 98.19 111 ASP B CA 1
ATOM 2313 C C . ASP B 1 111 ? -7.332 -19.547 -0.116 1 98.19 111 ASP B C 1
ATOM 2315 O O . ASP B 1 111 ? -7.578 -18.719 0.766 1 98.19 111 ASP B O 1
ATOM 2319 N N . LEU B 1 112 ? -8.047 -20.594 -0.309 1 95.81 112 LEU B N 1
ATOM 2320 C CA . LEU B 1 112 ? -9.414 -20.719 0.172 1 95.81 112 LEU B CA 1
ATOM 2321 C C . LEU B 1 112 ? -9.461 -20.672 1.695 1 95.81 112 LEU B C 1
ATOM 2323 O O . LEU B 1 112 ? -10.414 -20.141 2.275 1 95.81 112 LEU B O 1
ATOM 2327 N N . ASP B 1 113 ? -8.484 -21.125 2.312 1 94.25 113 ASP B N 1
ATOM 2328 C CA . ASP B 1 113 ? -8.523 -21.219 3.77 1 94.25 113 ASP B CA 1
ATOM 2329 C C . ASP B 1 113 ? -7.844 -20.031 4.418 1 94.25 113 ASP B C 1
ATOM 2331 O O . ASP B 1 113 ? -7.688 -19.984 5.641 1 94.25 113 ASP B O 1
ATOM 2335 N N . PHE B 1 114 ? -7.281 -19.109 3.744 1 93.5 114 PHE B N 1
ATOM 2336 C CA . PHE B 1 114 ? -6.773 -17.812 4.191 1 93.5 114 PHE B CA 1
ATOM 2337 C C . PHE B 1 114 ? -5.398 -17.969 4.832 1 93.5 114 PHE B C 1
ATOM 2339 O O . PHE B 1 114 ? -4.84 -17 5.355 1 93.5 114 PHE B O 1
ATOM 2346 N N . LYS B 1 115 ? -4.863 -19.125 4.785 1 94.94 115 LYS B N 1
ATOM 2347 C CA . LYS B 1 115 ? -3.617 -19.359 5.508 1 94.94 115 LYS B CA 1
ATOM 2348 C C . LYS B 1 115 ? -2.48 -18.531 4.926 1 94.94 115 LYS B C 1
ATOM 2350 O O . LYS B 1 115 ? -1.706 -17.922 5.668 1 94.94 115 LYS B O 1
ATOM 2355 N N . VAL B 1 116 ? -2.373 -18.547 3.641 1 96.69 116 VAL B N 1
ATOM 2356 C CA . VAL B 1 116 ? -1.304 -17.781 3.002 1 96.69 116 VAL B CA 1
ATOM 2357 C C . VAL B 1 116 ? -1.546 -16.281 3.195 1 96.69 116 VAL B C 1
ATOM 2359 O O . VAL B 1 116 ? -0.621 -15.539 3.518 1 96.69 116 VAL B O 1
ATOM 2362 N N . SER B 1 117 ? -2.793 -15.82 3.021 1 93.5 117 SER B N 1
ATOM 2363 C CA . SER B 1 117 ? -3.148 -14.43 3.256 1 93.5 117 SER B CA 1
ATOM 2364 C C . SER B 1 117 ? -2.771 -13.992 4.668 1 93.5 117 SER B C 1
ATOM 2366 O O . SER B 1 117 ? -2.225 -12.906 4.863 1 93.5 117 SER B O 1
ATOM 2368 N N . SER B 1 118 ? -3.068 -14.844 5.578 1 90.88 118 SER B N 1
ATOM 2369 C CA . SER B 1 118 ? -2.717 -14.547 6.965 1 90.88 118 SER B CA 1
ATOM 2370 C C . SER B 1 118 ? -1.206 -14.484 7.148 1 90.88 118 SER B C 1
ATOM 2372 O O . SER B 1 118 ? -0.696 -13.57 7.805 1 90.88 118 SER B O 1
ATOM 2374 N N . GLY B 1 119 ? -0.506 -15.398 6.59 1 91.19 119 GLY B N 1
ATOM 2375 C CA . GLY B 1 119 ? 0.943 -15.445 6.703 1 91.19 119 GLY B CA 1
ATOM 2376 C C . GLY B 1 119 ? 1.631 -14.242 6.094 1 91.19 119 GLY B C 1
ATOM 2377 O O . GLY B 1 119 ? 2.699 -13.828 6.551 1 91.19 119 GLY B O 1
ATOM 2378 N N . TYR B 1 120 ? 1.034 -13.68 5.09 1 92.44 120 TYR B N 1
ATOM 2379 C CA . TYR B 1 120 ? 1.611 -12.531 4.395 1 92.44 120 TYR B CA 1
ATOM 2380 C C . TYR B 1 120 ? 1.092 -11.227 4.977 1 92.44 120 TYR B C 1
ATOM 2382 O O . TYR B 1 120 ? 1.416 -10.141 4.48 1 92.44 120 TYR B O 1
ATOM 2390 N N . GLY B 1 121 ? 0.214 -11.312 5.926 1 87.38 121 GLY B N 1
ATOM 2391 C CA . GLY B 1 121 ? -0.252 -10.133 6.645 1 87.38 121 GLY B CA 1
ATOM 2392 C C . GLY B 1 121 ? -1.385 -9.414 5.938 1 87.38 121 GLY B C 1
ATOM 2393 O O . GLY B 1 121 ? -1.662 -8.25 6.23 1 87.38 121 GLY B O 1
ATOM 2394 N N . VAL B 1 122 ? -1.992 -10.047 5.012 1 89.19 122 VAL B N 1
ATOM 2395 C CA . VAL B 1 122 ? -3.049 -9.375 4.262 1 89.19 122 VAL B CA 1
ATOM 2396 C C . VAL B 1 122 ? -4.414 -9.852 4.754 1 89.19 122 VAL B C 1
ATOM 2398 O O . VAL B 1 122 ? -5.441 -9.523 4.16 1 89.19 122 VAL B O 1
ATOM 2401 N N . TYR B 1 123 ? -4.402 -10.68 5.781 1 86 123 TYR B N 1
ATOM 2402 C CA . TYR B 1 123 ? -5.59 -11.141 6.488 1 86 123 TYR B CA 1
ATOM 2403 C C . TYR B 1 123 ? -5.34 -11.219 7.988 1 86 123 TYR B C 1
ATOM 2405 O O . TYR B 1 123 ? -4.234 -11.547 8.422 1 86 123 TYR B O 1
ATOM 2413 N N . PRO B 1 124 ? -6.371 -10.859 8.797 1 79.06 124 PRO B N 1
ATOM 2414 C CA . PRO B 1 124 ? -7.777 -10.594 8.477 1 79.06 124 PRO B CA 1
ATOM 2415 C C . PRO B 1 124 ? -7.992 -9.234 7.824 1 79.06 124 PRO B C 1
ATOM 2417 O O . PRO B 1 124 ? -7.164 -8.336 7.977 1 79.06 124 PRO B O 1
ATOM 2420 N N . SER B 1 125 ? -9.102 -9.375 6.973 1 62.19 125 SER B N 1
ATOM 2421 C CA . SER B 1 125 ? -9.523 -8.156 6.285 1 62.19 125 SER B CA 1
ATOM 2422 C C . SER B 1 125 ? -10.148 -7.16 7.258 1 62.19 125 SER B C 1
ATOM 2424 O O . SER B 1 125 ? -10.5 -7.52 8.383 1 62.19 125 SER B O 1
ATOM 2426 N N . ASP B 1 126 ? -10.023 -5.867 6.758 1 57.81 126 ASP B N 1
ATOM 2427 C CA . ASP B 1 126 ? -10.641 -4.797 7.535 1 57.81 126 ASP B CA 1
ATOM 2428 C C . ASP B 1 126 ? -12.164 -4.859 7.449 1 57.81 126 ASP B C 1
ATOM 2430 O O . ASP B 1 126 ? -12.844 -3.873 7.73 1 57.81 126 ASP B O 1
ATOM 2434 N N . GLU B 1 127 ? -12.734 -5.992 7.133 1 56.38 127 GLU B N 1
ATOM 2435 C CA . GLU B 1 127 ? -14.18 -6.102 6.949 1 56.38 127 GLU B CA 1
ATOM 2436 C C . GLU B 1 127 ? -14.922 -5.652 8.203 1 56.38 127 GLU B C 1
ATOM 2438 O O . GLU B 1 127 ? -14.445 -5.84 9.32 1 56.38 127 GLU B O 1
ATOM 2443 N N . THR B 1 128 ? -15.719 -4.648 7.906 1 54.25 128 THR B N 1
ATOM 2444 C CA . THR B 1 128 ? -16.703 -4.258 8.914 1 54.25 128 THR B CA 1
ATOM 2445 C C . THR B 1 128 ? -18.047 -4.945 8.656 1 54.25 128 THR B C 1
ATOM 2447 O O . THR B 1 128 ? -18.188 -5.676 7.676 1 54.25 128 THR B O 1
ATOM 2450 N N . GLU B 1 129 ? -18.859 -4.961 9.68 1 52.53 129 GLU B N 1
ATOM 2451 C CA . GLU B 1 129 ? -20.234 -5.445 9.523 1 52.53 129 GLU B CA 1
ATOM 2452 C C . GLU B 1 129 ? -20.812 -5 8.188 1 52.53 129 GLU B C 1
ATOM 2454 O O . GLU B 1 129 ? -21.594 -5.734 7.566 1 52.53 129 GLU B O 1
ATOM 2459 N N . ALA B 1 130 ? -20.469 -3.816 7.805 1 52.12 130 ALA B N 1
ATOM 2460 C CA . ALA B 1 130 ? -21.078 -3.232 6.613 1 52.12 130 ALA B CA 1
ATOM 2461 C C . ALA B 1 130 ? -20.266 -3.555 5.363 1 52.12 130 ALA B C 1
ATOM 2463 O O . ALA B 1 130 ? -20.656 -3.189 4.25 1 52.12 130 ALA B O 1
ATOM 2464 N N . GLY B 1 131 ? -19.219 -4.348 5.629 1 54.94 131 GLY B N 1
ATOM 2465 C CA . GLY B 1 131 ? -18.297 -4.496 4.508 1 54.94 131 GLY B CA 1
ATOM 2466 C C . GLY B 1 131 ? -18.359 -5.867 3.861 1 54.94 131 GLY B C 1
ATOM 2467 O O . GLY B 1 131 ? -19.25 -6.668 4.18 1 54.94 131 GLY B O 1
ATOM 2468 N N . PRO B 1 132 ? -17.562 -5.977 2.842 1 57.78 132 PRO B N 1
ATOM 2469 C CA . PRO B 1 132 ? -17.562 -7.199 2.039 1 57.78 132 PRO B CA 1
ATOM 2470 C C . PRO B 1 132 ? -17.219 -8.445 2.859 1 57.78 132 PRO B C 1
ATOM 2472 O O . PRO B 1 132 ? -16.812 -8.328 4.02 1 57.78 132 PRO B O 1
ATOM 2475 N N . GLN B 1 133 ? -17.531 -9.641 2.322 1 66.5 133 GLN B N 1
ATOM 2476 C CA . GLN B 1 133 ? -17.172 -10.953 2.844 1 66.5 133 GLN B CA 1
ATOM 2477 C C . GLN B 1 133 ? -15.68 -11.023 3.18 1 66.5 133 GLN B C 1
ATOM 2479 O O . GLN B 1 133 ? -14.898 -10.195 2.701 1 66.5 133 GLN B O 1
ATOM 2484 N N . PRO B 1 134 ? -15.352 -11.914 4.109 1 78.56 134 PRO B N 1
ATOM 2485 C CA . PRO B 1 134 ? -13.93 -12.094 4.41 1 78.56 134 PRO B CA 1
ATOM 2486 C C . PRO B 1 134 ? -13.07 -12.234 3.156 1 78.56 134 PRO B C 1
ATOM 2488 O O . PRO B 1 134 ? -13.453 -12.945 2.219 1 78.56 134 PRO B O 1
ATOM 2491 N N . HIS B 1 135 ? -12.125 -11.484 3.057 1 83.88 135 HIS B N 1
ATOM 2492 C CA . HIS B 1 135 ? -11.219 -11.453 1.915 1 83.88 135 HIS B CA 1
ATOM 2493 C C . HIS B 1 135 ? -9.805 -11.086 2.346 1 83.88 135 HIS B C 1
ATOM 2495 O O . HIS B 1 135 ? -9.586 -10.656 3.482 1 83.88 135 HIS B O 1
ATOM 2501 N N . GLY B 1 136 ? -8.906 -11.453 1.588 1 85.69 136 GLY B N 1
ATOM 2502 C CA . GLY B 1 136 ? -7.582 -10.875 1.757 1 85.69 136 GLY B CA 1
ATOM 2503 C C . GLY B 1 136 ? -7.496 -9.438 1.278 1 85.69 136 GLY B C 1
ATOM 2504 O O . GLY B 1 136 ? -8.102 -9.078 0.266 1 85.69 136 GLY B O 1
ATOM 2505 N N . GLU B 1 137 ? -6.785 -8.625 2.043 1 86.88 137 GLU B N 1
ATOM 2506 C CA . GLU B 1 137 ? -6.535 -7.258 1.592 1 86.88 137 GLU B CA 1
ATOM 2507 C C . GLU B 1 137 ? -5.656 -7.238 0.345 1 86.88 137 GLU B C 1
ATOM 2509 O O . GLU B 1 137 ? -4.754 -8.07 0.203 1 86.88 137 GLU B O 1
ATOM 2514 N N . PRO B 1 138 ? -5.91 -6.281 -0.557 1 89.5 138 PRO B N 1
ATOM 2515 C CA . PRO B 1 138 ? -5.035 -6.164 -1.729 1 89.5 138 PRO B CA 1
ATOM 2516 C C . PRO B 1 138 ? -3.59 -5.848 -1.358 1 89.5 138 PRO B C 1
ATOM 2518 O O . PRO B 1 138 ? -3.344 -5.066 -0.433 1 89.5 138 PRO B O 1
ATOM 2521 N N . ALA B 1 139 ? -2.691 -6.461 -2.066 1 90.81 139 ALA B N 1
ATOM 2522 C CA . ALA B 1 139 ? -1.276 -6.262 -1.769 1 90.81 139 ALA B CA 1
ATOM 2523 C C . ALA B 1 139 ? -0.406 -6.652 -2.961 1 90.81 139 ALA B C 1
ATOM 2525 O O . ALA B 1 139 ? -0.827 -7.441 -3.812 1 90.81 139 ALA B O 1
ATOM 2526 N N . VAL B 1 140 ? 0.793 -6.086 -2.996 1 90.25 140 VAL B N 1
ATOM 2527 C CA . VAL B 1 140 ? 1.836 -6.434 -3.955 1 90.25 140 VAL B CA 1
ATOM 2528 C C . VAL B 1 140 ? 3.146 -6.703 -3.221 1 90.25 140 VAL B C 1
ATOM 2530 O O . VAL B 1 140 ? 3.559 -5.918 -2.363 1 90.25 140 VAL B O 1
ATOM 2533 N N . PHE B 1 141 ? 3.707 -7.809 -3.502 1 90.44 141 PHE B N 1
ATOM 2534 C CA . PHE B 1 141 ? 5.039 -8.156 -3.018 1 90.44 141 PHE B CA 1
ATOM 2535 C C . PHE B 1 141 ? 5.98 -8.438 -4.18 1 90.44 141 PHE B C 1
ATOM 2537 O O . PHE B 1 141 ? 5.59 -9.062 -5.168 1 90.44 141 PHE B O 1
ATOM 2544 N N . ILE B 1 142 ? 7.203 -7.98 -4.113 1 87.94 142 ILE B N 1
ATOM 2545 C CA . ILE B 1 142 ? 8.242 -8.336 -5.078 1 87.94 142 ILE B CA 1
ATOM 2546 C C . ILE B 1 142 ? 9.359 -9.109 -4.371 1 87.94 142 ILE B C 1
ATOM 2548 O O . ILE B 1 142 ? 9.898 -8.648 -3.363 1 87.94 142 ILE B O 1
ATOM 2552 N N . LEU B 1 143 ? 9.586 -10.258 -4.844 1 91.44 143 LEU B N 1
ATOM 2553 C CA . LEU B 1 143 ? 10.711 -11.07 -4.391 1 91.44 143 LEU B CA 1
ATOM 2554 C C . LEU B 1 143 ? 11.852 -11.016 -5.395 1 91.44 143 LEU B C 1
ATOM 2556 O O . LEU B 1 143 ? 11.625 -11.047 -6.609 1 91.44 143 LEU B O 1
ATOM 2560 N N . ASP B 1 144 ? 13.062 -10.977 -4.898 1 88.62 144 ASP B N 1
ATOM 2561 C CA . ASP B 1 144 ? 14.203 -10.992 -5.809 1 88.62 144 ASP B CA 1
ATOM 2562 C C . ASP B 1 144 ? 14.547 -12.422 -6.23 1 88.62 144 ASP B C 1
ATOM 2564 O O . ASP B 1 144 ? 13.812 -13.359 -5.918 1 88.62 144 ASP B O 1
ATOM 2568 N N . SER B 1 145 ? 15.664 -12.562 -7.062 1 90.88 145 SER B N 1
ATOM 2569 C CA . SER B 1 145 ? 16.016 -13.844 -7.656 1 90.88 145 SER B CA 1
ATOM 2570 C C . SER B 1 145 ? 16.422 -14.859 -6.586 1 90.88 145 SER B C 1
ATOM 2572 O O . SER B 1 145 ? 16.391 -16.062 -6.824 1 90.88 145 SER B O 1
ATOM 2574 N N . GLN B 1 146 ? 16.75 -14.383 -5.414 1 91.56 146 GLN B N 1
ATOM 2575 C CA . GLN B 1 146 ? 17.125 -15.258 -4.305 1 91.56 146 GLN B CA 1
ATOM 2576 C C . GLN B 1 146 ? 15.898 -15.609 -3.455 1 91.56 146 GLN B C 1
ATOM 2578 O O . GLN B 1 146 ? 15.984 -16.438 -2.555 1 91.56 146 GLN B O 1
ATOM 2583 N N . GLY B 1 147 ? 14.844 -14.969 -3.709 1 93 147 GLY B N 1
ATOM 2584 C CA . GLY B 1 147 ? 13.609 -15.242 -2.982 1 93 147 GLY B CA 1
ATOM 2585 C C . GLY B 1 147 ? 13.398 -14.32 -1.801 1 93 147 GLY B C 1
ATOM 2586 O O . GLY B 1 147 ? 12.523 -14.562 -0.966 1 93 147 GLY B O 1
ATOM 2587 N N . ARG B 1 148 ? 14.188 -13.289 -1.772 1 88.69 148 ARG B N 1
ATOM 2588 C CA . ARG B 1 148 ? 14.055 -12.336 -0.674 1 88.69 148 ARG B CA 1
ATOM 2589 C C . ARG B 1 148 ? 13.031 -11.25 -1.012 1 88.69 148 ARG B C 1
ATOM 2591 O O . ARG B 1 148 ? 12.961 -10.789 -2.152 1 88.69 148 ARG B O 1
ATOM 2598 N N . LEU B 1 149 ? 12.32 -10.781 0.04 1 89.75 149 LEU B N 1
ATOM 2599 C CA . LEU B 1 149 ? 11.367 -9.688 -0.111 1 89.75 149 LEU B CA 1
ATOM 2600 C C . LEU B 1 149 ? 12.094 -8.367 -0.335 1 89.75 149 LEU B C 1
ATOM 2602 O O . LEU B 1 149 ? 12.977 -8 0.44 1 89.75 149 LEU B O 1
ATOM 2606 N N . ILE B 1 150 ? 11.633 -7.625 -1.432 1 82.5 150 ILE B N 1
ATOM 2607 C CA . ILE B 1 150 ? 12.297 -6.359 -1.728 1 82.5 150 ILE B CA 1
ATOM 2608 C C . ILE B 1 150 ? 11.289 -5.215 -1.644 1 82.5 150 ILE B C 1
ATOM 2610 O O . ILE B 1 150 ? 11.672 -4.055 -1.474 1 82.5 150 ILE B O 1
ATOM 2614 N N . PHE B 1 151 ? 10.062 -5.574 -1.794 1 83.38 151 PHE B N 1
ATOM 2615 C CA . PHE B 1 151 ? 9 -4.574 -1.807 1 83.38 151 PHE B CA 1
ATOM 2616 C C . PHE B 1 151 ? 7.699 -5.16 -1.268 1 83.38 151 PHE B C 1
ATOM 2618 O O . PHE B 1 151 ? 7.371 -6.316 -1.548 1 83.38 151 PHE B O 1
ATOM 2625 N N . SER B 1 152 ? 6.984 -4.355 -0.499 1 88.62 152 SER B N 1
ATOM 2626 C CA . SER B 1 152 ? 5.645 -4.719 -0.054 1 88.62 152 SER B CA 1
ATOM 2627 C C . SER B 1 152 ? 4.719 -3.506 -0.032 1 88.62 152 SER B C 1
ATOM 2629 O O . SER B 1 152 ? 5.137 -2.406 0.338 1 88.62 152 SER B O 1
ATOM 2631 N N . GLN B 1 153 ? 3.566 -3.711 -0.489 1 86.75 153 GLN B N 1
ATOM 2632 C CA . GLN B 1 153 ? 2.475 -2.75 -0.37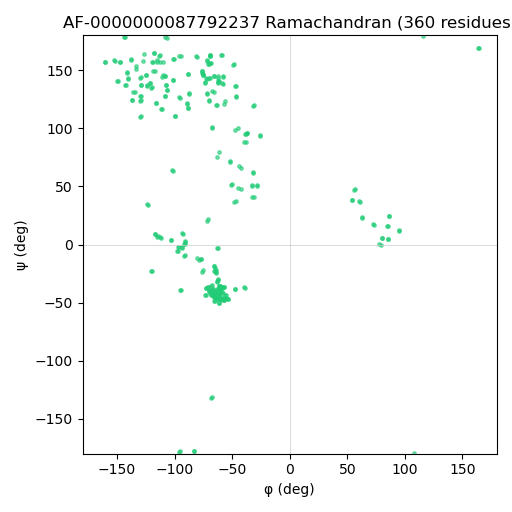2 1 86.75 153 GLN B CA 1
ATOM 2633 C C . GLN B 1 153 ? 1.17 -3.443 0.007 1 86.75 153 GLN B C 1
ATOM 2635 O O . GLN B 1 153 ? 0.757 -4.402 -0.648 1 86.75 153 GLN B O 1
ATOM 2640 N N . ILE B 1 154 ? 0.587 -2.984 1.072 1 87.5 154 ILE B N 1
ATOM 2641 C CA . ILE B 1 154 ? -0.698 -3.51 1.519 1 87.5 154 ILE B CA 1
ATOM 2642 C C . ILE B 1 154 ? -1.707 -2.369 1.638 1 87.5 154 ILE B C 1
ATOM 2644 O O . ILE B 1 154 ? -1.379 -1.291 2.137 1 87.5 154 ILE B O 1
ATOM 2648 N N . GLN B 1 155 ? -2.867 -2.637 1.18 1 84.19 155 GLN B N 1
ATOM 2649 C CA . GLN B 1 155 ? -3.883 -1.591 1.238 1 84.19 155 GLN B CA 1
ATOM 2650 C C . GLN B 1 155 ? -5.203 -2.135 1.774 1 84.19 155 GLN B C 1
ATOM 2652 O O . GLN B 1 155 ? -5.465 -3.336 1.694 1 84.19 155 GLN B O 1
ATOM 2657 N N . SER B 1 156 ? -5.93 -1.269 2.391 1 78.31 156 SER B N 1
ATOM 2658 C CA . SER B 1 156 ? -7.285 -1.56 2.854 1 78.31 156 SER B CA 1
ATOM 2659 C C . SER B 1 156 ? -8.273 -0.509 2.363 1 78.31 156 SER B C 1
ATOM 2661 O O . SER B 1 156 ? -7.875 0.564 1.908 1 78.31 156 SER B O 1
ATOM 2663 N N . GLY B 1 157 ? -9.633 -0.851 2.289 1 71.31 157 GLY B N 1
ATOM 2664 C CA . GLY B 1 157 ? -10.656 0.082 1.846 1 71.31 157 GLY B CA 1
ATOM 2665 C C . GLY B 1 157 ? -11.328 -0.343 0.556 1 71.31 157 GLY B C 1
ATOM 2666 O O . GLY B 1 157 ? -11.016 -1.4 0.004 1 71.31 157 GLY B O 1
ATOM 2667 N N . PRO B 1 158 ? -12.227 0.478 0.193 1 62.38 158 PRO B N 1
ATOM 2668 C CA . PRO B 1 158 ? -13.102 0.057 -0.905 1 62.38 158 PRO B CA 1
ATOM 2669 C C . PRO B 1 158 ? -12.414 0.129 -2.266 1 62.38 158 PRO B C 1
ATOM 2671 O O . PRO B 1 158 ? -12.875 -0.486 -3.23 1 62.38 158 PRO B O 1
ATOM 2674 N N . LYS B 1 159 ? -11.383 0.938 -2.305 1 58.28 159 LYS B N 1
ATOM 2675 C CA . LYS B 1 159 ? -10.711 1.064 -3.596 1 58.28 159 LYS B CA 1
ATOM 2676 C C . LYS B 1 159 ? -9.305 0.475 -3.545 1 58.28 159 LYS B C 1
ATOM 2678 O O . LYS B 1 159 ? -8.805 0.129 -2.471 1 58.28 159 LYS B O 1
ATOM 2683 N N . GLY B 1 160 ? -8.805 0.11 -4.656 1 53.97 160 GLY B N 1
ATOM 2684 C CA . GLY B 1 160 ? -7.523 -0.543 -4.863 1 53.97 160 GLY B CA 1
ATOM 2685 C C . GLY B 1 160 ? -6.34 0.356 -4.559 1 53.97 160 GLY B C 1
ATOM 2686 O O . GLY B 1 160 ? -6.355 1.097 -3.572 1 53.97 160 GLY B O 1
ATOM 2687 N N . ALA B 1 161 ? -5.332 0.385 -5.516 1 57.66 161 ALA B N 1
ATOM 2688 C CA . ALA B 1 161 ? -4 0.959 -5.355 1 57.66 161 ALA B CA 1
ATOM 2689 C C . ALA B 1 161 ? -4.07 2.475 -5.184 1 57.66 161 ALA B C 1
ATOM 2691 O O . ALA B 1 161 ? -4.781 3.154 -5.93 1 57.66 161 ALA B O 1
ATOM 2692 N N . ALA B 1 162 ? -3.395 2.879 -4.223 1 58.44 162 ALA B N 1
ATOM 2693 C CA . ALA B 1 162 ? -3.326 4.312 -3.951 1 58.44 162 ALA B CA 1
ATOM 2694 C C . ALA B 1 162 ? -2.58 5.047 -5.059 1 58.44 162 ALA B C 1
ATOM 2696 O O . ALA B 1 162 ? -1.405 4.77 -5.312 1 58.44 162 ALA B O 1
ATOM 2697 N N . SER B 1 163 ? -3.193 5.652 -5.941 1 66.56 163 SER B N 1
ATOM 2698 C CA . SER B 1 163 ? -2.713 6.691 -6.844 1 66.56 163 SER B CA 1
ATOM 2699 C C . SER B 1 163 ? -3.453 8.008 -6.613 1 66.56 163 SER B C 1
ATOM 2701 O O . SER B 1 163 ? -4.57 8.016 -6.094 1 66.56 163 SER B O 1
ATOM 2703 N N . PRO B 1 164 ? -2.766 9.125 -6.859 1 61.06 164 PRO B N 1
ATOM 2704 C CA . PRO B 1 164 ? -3.48 10.398 -6.73 1 61.06 164 PRO B CA 1
ATOM 2705 C C . PRO B 1 164 ? -4.832 10.391 -7.438 1 61.06 164 PRO B C 1
ATOM 2707 O O . PRO B 1 164 ? -5.816 10.914 -6.906 1 61.06 164 PRO B O 1
ATOM 2710 N N . ASN B 1 165 ? -4.852 9.773 -8.539 1 62.66 165 ASN B N 1
ATOM 2711 C CA . ASN B 1 165 ? -6.117 9.734 -9.266 1 62.66 165 ASN B CA 1
ATOM 2712 C C . ASN B 1 165 ? -7.152 8.883 -8.539 1 62.66 165 ASN B C 1
ATOM 2714 O O . ASN B 1 165 ? -8.328 9.242 -8.477 1 62.66 165 ASN B O 1
ATOM 2718 N N . GLU B 1 166 ? -6.801 7.758 -8 1 62.59 166 GLU B N 1
ATOM 2719 C CA . GLU B 1 166 ? -7.73 6.914 -7.258 1 62.59 166 GLU B CA 1
ATOM 2720 C C . GLU B 1 166 ? -8.211 7.609 -5.988 1 62.59 166 GLU B C 1
ATOM 2722 O O . GLU B 1 166 ? -9.367 7.461 -5.594 1 62.59 166 GLU B O 1
ATOM 2727 N N . MET B 1 167 ? -7.281 8.281 -5.316 1 61.78 167 MET B N 1
ATOM 2728 C CA . MET B 1 167 ? -7.652 9.047 -4.129 1 61.78 167 MET B CA 1
ATOM 2729 C C . MET B 1 167 ? -8.711 10.094 -4.461 1 61.78 167 MET B C 1
ATOM 2731 O O . MET B 1 167 ? -9.656 10.289 -3.695 1 61.78 167 MET B O 1
ATOM 2735 N N . LEU B 1 168 ? -8.586 10.836 -5.68 1 65.62 168 LEU B N 1
ATOM 2736 C CA . LEU B 1 168 ? -9.562 11.836 -6.094 1 65.62 168 LEU B CA 1
ATOM 2737 C C . LEU B 1 168 ? -10.938 11.203 -6.277 1 65.62 168 LEU B C 1
ATOM 2739 O O . LEU B 1 168 ? -11.961 11.812 -5.934 1 65.62 168 LEU B O 1
ATOM 2743 N N . LEU B 1 169 ? -10.977 10.031 -6.746 1 63.47 169 LEU B N 1
ATOM 2744 C CA . LEU B 1 169 ? -12.258 9.359 -6.945 1 63.47 169 LEU B CA 1
ATOM 2745 C C . LEU B 1 169 ? -12.922 9.055 -5.605 1 63.47 169 LEU B C 1
ATOM 2747 O O . LEU B 1 169 ? -14.133 9.227 -5.461 1 63.47 169 LEU B O 1
ATOM 2751 N N . MET B 1 170 ? -12.125 8.594 -4.645 1 64.06 170 MET B N 1
ATOM 2752 C CA . MET B 1 170 ? -12.672 8.336 -3.312 1 64.06 170 MET B CA 1
ATOM 2753 C C . MET B 1 170 ? -13.203 9.617 -2.68 1 64.06 170 MET B C 1
ATOM 2755 O O . MET B 1 170 ? -14.289 9.625 -2.105 1 64.06 170 MET B O 1
ATOM 2759 N N . LEU B 1 171 ? -12.477 10.734 -2.822 1 71.06 171 LEU B N 1
ATOM 2760 C CA . LEU B 1 171 ? -12.875 12.008 -2.24 1 71.06 171 LEU B CA 1
ATOM 2761 C C . LEU B 1 171 ? -14.125 12.555 -2.928 1 71.06 171 LEU B C 1
ATOM 2763 O O . LEU B 1 171 ? -14.977 13.164 -2.281 1 71.06 171 LEU B O 1
ATOM 2767 N N . LEU B 1 172 ? -14.242 12.398 -4.285 1 68.88 172 LEU B N 1
ATOM 2768 C CA . LEU B 1 172 ? -15.43 12.812 -5.023 1 68.88 172 LEU B CA 1
ATOM 2769 C C . LEU B 1 172 ? -16.672 12.102 -4.492 1 68.88 172 LEU B C 1
ATOM 2771 O O . LEU B 1 172 ? -17.719 12.734 -4.285 1 68.88 172 LEU B O 1
ATOM 2775 N N . TYR B 1 173 ? -16.609 10.805 -4.277 1 66.88 173 TYR B N 1
ATOM 2776 C CA . TYR B 1 173 ? -17.719 10.047 -3.693 1 66.88 173 TYR B CA 1
ATOM 2777 C C . TYR B 1 173 ? -18.078 10.594 -2.316 1 66.88 173 TYR B C 1
ATOM 2779 O O . TYR B 1 173 ? -19.266 10.789 -2.016 1 66.88 173 TYR B O 1
ATOM 2787 N N . MET B 1 174 ? -17.047 10.812 -1.482 1 70.12 174 MET B N 1
ATOM 2788 C CA . MET B 1 174 ? -17.266 11.312 -0.128 1 70.12 174 MET B CA 1
ATOM 2789 C C . MET B 1 174 ? -17.922 12.688 -0.158 1 70.12 174 MET B C 1
ATOM 2791 O O . MET B 1 174 ? -18.766 13 0.679 1 70.12 174 MET B O 1
ATOM 2795 N N . ALA B 1 175 ? -17.484 13.539 -1.124 1 75.88 175 ALA B N 1
ATOM 2796 C CA . ALA B 1 175 ? -18.062 14.875 -1.273 1 75.88 175 ALA B CA 1
ATOM 2797 C C . ALA B 1 175 ? -19.562 14.789 -1.538 1 75.88 175 ALA B C 1
ATOM 2799 O O . ALA B 1 175 ? -20.344 15.633 -1.063 1 75.88 175 ALA B O 1
ATOM 2800 N N . GLN B 1 176 ? -20 13.789 -2.289 1 76.62 176 GLN B N 1
ATOM 2801 C CA . GLN B 1 176 ? -21.406 13.602 -2.621 1 76.62 176 GLN B CA 1
ATOM 2802 C C . GLN B 1 176 ? -22.172 13 -1.445 1 76.62 176 GLN B C 1
ATOM 2804 O O . GLN B 1 176 ? -23.406 13 -1.437 1 76.62 176 GLN B O 1
ATOM 2809 N N . HIS B 1 177 ? -21.375 12.539 -0.479 1 77.38 177 HIS B N 1
ATOM 2810 C CA . HIS B 1 177 ? -22 11.875 0.666 1 77.38 177 HIS B CA 1
ATOM 2811 C C . HIS B 1 177 ? -21.594 12.547 1.974 1 77.38 177 HIS B C 1
ATOM 2813 O O . HIS B 1 177 ? -21.312 11.867 2.963 1 77.38 177 HIS B O 1
ATOM 2819 N N . ASN B 1 178 ? -21.453 13.812 1.873 1 76.94 178 ASN B N 1
ATOM 2820 C CA . ASN B 1 178 ? -21.234 14.656 3.041 1 76.94 178 ASN B CA 1
ATOM 2821 C C . ASN B 1 178 ? -19.953 14.273 3.777 1 76.94 178 ASN B C 1
ATOM 2823 O O . ASN B 1 178 ? -19.922 14.227 5.008 1 76.94 178 ASN B O 1
ATOM 2827 N N . GLY B 1 179 ? -18.984 13.906 2.984 1 70.31 179 GLY B N 1
ATOM 2828 C CA . GLY B 1 179 ? -17.656 13.664 3.545 1 70.31 179 GLY B CA 1
ATOM 2829 C C . GLY B 1 179 ? -17.5 12.25 4.086 1 70.31 179 GLY B C 1
ATOM 2830 O O . GLY B 1 179 ? -16.484 11.938 4.711 1 70.31 179 GLY B O 1
ATOM 2831 N N . ASN B 1 180 ? -18.578 11.367 3.893 1 68.38 180 ASN B N 1
ATOM 2832 C CA . ASN B 1 180 ? -18.547 9.984 4.367 1 68.38 180 ASN B CA 1
ATOM 2833 C C . ASN B 1 180 ? -18.453 9 3.207 1 68.38 180 ASN B C 1
ATOM 2835 O O . ASN B 1 180 ? -18.969 9.266 2.115 1 68.38 180 ASN B O 1
ATOM 2839 N N . TYR B 1 181 ? -17.734 7.922 3.502 1 63.97 181 TYR B N 1
ATOM 2840 C CA . TYR B 1 181 ? -17.656 6.898 2.463 1 63.97 181 TYR B CA 1
ATOM 2841 C C . TYR B 1 181 ? -18.703 5.812 2.695 1 63.97 181 TYR B C 1
ATOM 2843 O O . TYR B 1 181 ? -19.219 5.227 1.741 1 63.97 181 TYR B O 1
ATOM 2851 N N . TRP B 1 182 ? -18.875 5.465 4.043 1 61.28 182 TRP B N 1
ATOM 2852 C CA . TRP B 1 182 ? -19.875 4.465 4.375 1 61.28 182 TRP B CA 1
ATOM 2853 C C . TRP B 1 182 ? -21.109 5.121 4.984 1 61.28 182 TRP B C 1
ATOM 2855 O O . TRP B 1 182 ? -21.016 6.156 5.641 1 61.28 182 TRP B O 1
#

Sequence (364 aa):
MKKDMETFLGTISAIPQKMMRNLSFPPAFSLPDDQNQLRTLDELRQNKPLVLLFFRGAFCATARRDLLAYSDIYERIGNLGAKLVAISVDSTSELQLLRDKLELQFPLLSDLDFKVSSGYGVYPSDETEAGPQPHGEPAVFILDSQGRLIFSQIQSGPKGAASPNEMLLMLLYMAQHNGNYWMKKDMETFLGTISAIPQKMMRNLSFPPAFSLPDDQNQLRTLDELRQNKPLVLLFFRGAFCATARRDLLAYSDIYERIGNLGAKLVAISVDSTSELQLLRDKLELQFPLLSDLDFKVSSGYGVYPSDETEAGPQPHGEPAVFILDSQGRLIFSQIQSGPKGAASPNEMLLMLLYMAQHNGNYW

InterPro domains:
  IPR000866 Alkyl hydroperoxide reductase subunit C/ Thiol specific antioxidant [PF00578] (27-149)
  IPR013766 Thioredoxin domain [PS51352] (20-177)
  IPR036249 Thioredoxin-like superfamily [SSF52833] (27-171)
  IPR050924 Thiol-specific peroxidase BCP/PrxQ [PTHR42801] (25-158)